Protein AF-A0A356S5P4-F1 (afdb_monomer)

Sequence (191 aa):
CVACHTSQANAPLGLQPLTLEGDRVFWTEAQSRQNFENVAMLVNPSEPDRSRLLMAPLAPAAGGERHSGGIFWDSSNHSEYRLITEWIASGSDTAGASEVVEVDFEFFRSCVQPIFVNPIENAMPCAECHSGEFAVEPPANAYWTEEQSRQAYEDLVYLIDPGRPDSSRFLHKPLHPNAGGDLMHNGGRRC

Foldseek 3Di:
DQVCQCPPPPDQQNADHWDDDPPDTHDDPVRVVVSVVSQVVQADLVQGCNGLVLQQQEDVVQVHDPHPVHHPHPHCPALVNVLSSVVSNVVDPPSPPPDPQDDDLVCCLPPPLVQQCDDDVPFARVCVPQCVALNPDDPVPDGRDPVNSVRSCVRQVVQQDPSRRLSRNVQQDQDDVVSNHDPDDPGHHDD

Secondary structure (DSSP, 8-state):
-HHHHTT-TT-TT-PPPPEEETTEEE--HHHHHHHHHHHHTT--TTSGGG-HHHHTTB-GGGTPPP-TT--SBS-TTSHHHHHHHHHHHH--TTTT-----PPPHHHIIIIIGGGGTS--TT---THHHHTTTTTPPPPTTSPPPHHHHHHHHHHHHTT--TT-GGG-HHHHTTS-GGGT--S--TT----

Radius of gyration: 21.28 Å; Cα contacts (8 Å, |Δi|>4): 248; chains: 1; bounding box: 49×40×53 Å

Mean predicted aligned error: 10.01 Å

Solvent-accessible surface area (backbone atoms only — not comparable to full-atom values): 11097 Å² total; per-residue (Å²): 109,63,88,59,26,49,74,40,92,84,44,84,52,51,33,63,74,77,43,77,59,87,94,44,79,46,65,54,72,70,44,46,52,55,28,47,59,31,48,58,76,32,56,33,48,93,48,32,80,75,8,55,73,54,24,34,34,20,24,59,93,58,72,20,40,96,40,95,90,42,71,77,35,75,43,72,81,39,38,70,53,43,52,54,37,50,50,38,49,62,72,47,101,66,74,76,71,74,75,84,60,75,82,58,67,68,56,35,59,72,65,49,56,61,54,26,68,48,60,54,94,90,26,57,28,47,27,84,81,31,40,92,50,49,21,55,76,52,54,91,98,50,72,64,50,71,67,58,45,48,52,19,46,64,59,41,51,84,32,54,38,66,93,25,62,84,72,11,60,63,50,25,43,34,24,46,54,95,72,72,17,41,94,72,53,96,50,41,60,66,120

pLDDT: mean 84.73, std 10.93, range [47.41, 94.81]

Structure (mmCIF, N/CA/C/O backbone):
data_AF-A0A356S5P4-F1
#
_entry.id   AF-A0A356S5P4-F1
#
loop_
_atom_site.group_PDB
_atom_site.id
_atom_site.type_symbol
_atom_site.label_atom_id
_atom_site.label_alt_id
_atom_site.label_comp_id
_atom_site.label_asym_id
_atom_site.label_entity_id
_atom_site.label_seq_id
_atom_site.pdbx_PDB_ins_code
_atom_site.Cartn_x
_atom_site.Cartn_y
_atom_site.Cartn_z
_atom_site.occupancy
_atom_site.B_iso_or_equiv
_atom_site.auth_seq_id
_atom_site.auth_comp_id
_atom_site.auth_asym_id
_atom_site.auth_atom_id
_atom_site.pdbx_PDB_model_num
ATOM 1 N N . CYS A 1 1 ? 15.891 0.065 -7.225 1.00 81.44 1 CYS A N 1
ATOM 2 C CA . CYS A 1 1 ? 15.774 0.764 -8.529 1.00 81.44 1 CYS A CA 1
ATOM 3 C C . CYS A 1 1 ? 16.880 1.802 -8.773 1.00 81.44 1 CYS A C 1
ATOM 5 O O . CYS A 1 1 ? 17.729 1.545 -9.618 1.00 81.44 1 CYS A O 1
ATOM 7 N N . VAL A 1 2 ? 16.930 2.927 -8.041 1.00 87.62 2 VAL A N 1
ATOM 8 C CA . VAL A 1 2 ? 17.888 4.044 -8.272 1.00 87.62 2 VAL A CA 1
ATOM 9 C C . VAL A 1 2 ? 19.351 3.594 -8.361 1.00 87.62 2 VAL A C 1
ATOM 11 O O . VAL A 1 2 ? 20.033 3.918 -9.328 1.00 87.62 2 VAL A O 1
ATOM 14 N N . ALA A 1 3 ? 19.816 2.771 -7.414 1.00 85.12 3 ALA A N 1
ATOM 15 C CA . ALA A 1 3 ? 21.203 2.293 -7.379 1.00 85.12 3 ALA A CA 1
ATOM 16 C C . ALA A 1 3 ? 21.668 1.624 -8.690 1.00 85.12 3 ALA A C 1
ATOM 18 O O . ALA A 1 3 ? 22.841 1.713 -9.045 1.00 85.12 3 ALA A O 1
ATOM 19 N N . CYS A 1 4 ? 20.752 0.980 -9.419 1.00 86.44 4 CYS A N 1
ATOM 20 C CA . CYS A 1 4 ? 21.044 0.347 -10.701 1.00 86.44 4 CYS A CA 1
ATOM 21 C C . CYS A 1 4 ? 20.706 1.250 -11.893 1.00 86.44 4 CYS A C 1
ATOM 23 O O . CYS A 1 4 ? 21.441 1.266 -12.872 1.00 86.44 4 CYS A O 1
ATOM 25 N N . HIS A 1 5 ? 19.614 2.009 -11.823 1.00 89.38 5 HIS A N 1
ATOM 26 C CA . HIS A 1 5 ? 19.075 2.725 -12.979 1.00 89.38 5 HIS A CA 1
ATOM 27 C C . HIS A 1 5 ? 19.578 4.160 -13.143 1.00 89.38 5 HIS A C 1
ATOM 29 O O . HIS A 1 5 ? 19.244 4.777 -14.145 1.00 89.38 5 HIS A O 1
ATOM 35 N N . THR A 1 6 ? 20.397 4.675 -12.225 1.00 86.31 6 THR A N 1
ATOM 36 C CA . THR A 1 6 ? 21.024 6.003 -12.358 1.00 86.31 6 THR A CA 1
ATOM 37 C C . THR A 1 6 ? 22.408 5.961 -13.009 1.00 86.31 6 THR A C 1
ATOM 39 O O . THR A 1 6 ? 22.808 6.910 -13.674 1.00 86.31 6 THR A O 1
ATOM 42 N N . SER A 1 7 ? 23.157 4.870 -12.833 1.00 68.81 7 SER A N 1
ATOM 43 C CA . SER A 1 7 ? 24.567 4.766 -13.246 1.00 68.81 7 SER A CA 1
ATOM 44 C C . SER A 1 7 ? 24.810 3.802 -14.409 1.00 68.81 7 SER A C 1
ATOM 46 O O . SER A 1 7 ? 25.858 3.864 -15.054 1.00 68.81 7 SER A O 1
ATOM 48 N N . GLN A 1 8 ? 23.867 2.901 -14.698 1.00 68.31 8 GLN A N 1
ATOM 49 C CA . GLN A 1 8 ? 24.019 1.925 -15.773 1.00 68.31 8 GLN A CA 1
ATOM 50 C C . GLN A 1 8 ? 23.586 2.534 -17.106 1.00 68.31 8 GLN A C 1
ATOM 52 O O . GLN A 1 8 ? 22.397 2.609 -17.408 1.00 68.31 8 GLN A O 1
ATOM 57 N N . ALA A 1 9 ? 24.573 2.906 -17.925 1.00 55.66 9 ALA A N 1
ATOM 58 C CA . ALA A 1 9 ? 24.389 3.557 -19.226 1.00 55.66 9 ALA A CA 1
ATOM 59 C C . ALA A 1 9 ? 23.488 2.792 -20.223 1.00 55.66 9 ALA A C 1
ATOM 61 O O . ALA A 1 9 ? 23.014 3.386 -21.184 1.00 55.66 9 ALA A O 1
ATOM 62 N N . ASN A 1 10 ? 23.224 1.500 -19.990 1.00 63.31 10 ASN A N 1
ATOM 63 C CA . ASN A 1 10 ? 22.436 0.644 -20.885 1.00 63.31 10 ASN A CA 1
ATOM 64 C C . ASN A 1 10 ? 21.083 0.202 -20.298 1.00 63.31 10 ASN A C 1
ATOM 66 O O . ASN A 1 10 ? 20.412 -0.641 -20.893 1.00 63.31 10 ASN A O 1
ATOM 70 N N . ALA A 1 11 ? 20.681 0.704 -19.126 1.00 72.62 11 ALA A N 1
ATOM 71 C CA . ALA A 1 11 ? 19.426 0.293 -18.506 1.00 72.62 11 ALA A CA 1
ATOM 72 C C . ALA A 1 11 ? 18.252 1.170 -19.005 1.00 72.62 11 ALA A C 1
ATOM 74 O O . ALA A 1 11 ? 18.307 2.384 -18.814 1.00 72.62 11 ALA A O 1
ATOM 75 N N . PRO A 1 12 ? 17.164 0.593 -19.562 1.00 77.00 12 PRO A N 1
ATOM 76 C CA . PRO A 1 12 ? 16.096 1.353 -20.229 1.00 77.00 12 PRO A CA 1
ATOM 77 C C . PRO A 1 12 ? 15.383 2.420 -19.381 1.00 77.00 12 PRO A C 1
ATOM 79 O O . PRO A 1 12 ? 14.834 3.360 -19.938 1.00 77.00 12 PRO A O 1
ATOM 82 N N . LEU A 1 13 ? 15.370 2.279 -18.049 1.00 88.00 13 LEU A N 1
ATOM 83 C CA . LEU A 1 13 ? 14.659 3.192 -17.144 1.00 88.00 13 LEU A CA 1
ATOM 84 C C . LEU A 1 13 ? 15.400 4.518 -16.882 1.00 88.00 13 LEU A C 1
ATOM 86 O O . LEU A 1 13 ? 14.742 5.512 -16.610 1.00 88.00 13 LEU A O 1
ATOM 90 N N . GLY A 1 14 ? 16.739 4.541 -16.929 1.00 87.94 14 GLY A N 1
ATOM 91 C CA . GLY A 1 14 ? 17.561 5.762 -16.811 1.00 87.94 14 GLY A CA 1
ATOM 92 C C . GLY A 1 14 ? 17.081 6.827 -15.805 1.00 87.94 14 GLY A C 1
ATOM 93 O O . GLY A 1 14 ? 16.687 7.916 -16.209 1.00 87.94 14 GLY A O 1
ATOM 94 N N . LEU A 1 15 ? 17.101 6.551 -14.499 1.00 91.50 15 LEU A N 1
ATOM 95 C CA . LEU A 1 15 ? 16.634 7.499 -13.478 1.00 91.50 15 LEU A CA 1
ATOM 96 C C . LEU A 1 15 ? 17.660 8.601 -13.194 1.00 91.50 15 LEU A C 1
ATOM 98 O O . LEU A 1 15 ? 18.847 8.331 -13.017 1.00 91.50 15 LEU A O 1
ATOM 102 N N . GLN A 1 16 ? 17.191 9.833 -13.020 1.00 93.19 16 GLN A N 1
ATOM 103 C CA . GLN A 1 16 ? 17.997 10.935 -12.507 1.00 93.19 16 GLN A CA 1
ATOM 104 C C . GLN A 1 16 ? 18.536 10.622 -11.097 1.00 93.19 16 GLN A C 1
ATOM 106 O O . GLN A 1 16 ? 17.865 9.937 -10.315 1.00 93.19 16 GLN A O 1
ATOM 111 N N . PRO A 1 17 ? 19.733 11.115 -10.732 1.00 90.81 17 PRO A N 1
ATOM 112 C CA . PRO A 1 17 ? 20.265 10.945 -9.385 1.00 90.81 17 PRO A CA 1
ATOM 113 C C . PRO A 1 17 ? 19.371 11.628 -8.347 1.00 90.81 17 PRO A C 1
ATOM 115 O O . PRO A 1 17 ? 18.774 12.671 -8.612 1.00 90.81 17 PRO A O 1
ATOM 118 N N . LEU A 1 18 ? 19.279 11.022 -7.162 1.00 91.25 18 LEU A N 1
ATOM 119 C CA . LEU A 1 18 ? 18.553 11.604 -6.035 1.00 91.25 18 LEU A CA 1
ATOM 120 C C . LEU A 1 18 ? 19.240 12.891 -5.572 1.00 91.25 18 LEU A C 1
ATOM 122 O O . LEU A 1 18 ? 20.468 12.949 -5.478 1.00 91.25 18 LEU A O 1
ATOM 126 N N . THR A 1 19 ? 18.436 13.899 -5.249 1.00 92.00 19 THR A N 1
ATOM 127 C CA . THR A 1 19 ? 18.895 15.123 -4.594 1.00 92.00 19 THR A CA 1
ATOM 128 C C . THR A 1 19 ? 18.864 14.910 -3.083 1.00 92.00 19 THR A C 1
ATOM 130 O O . THR A 1 19 ? 17.876 14.413 -2.537 1.00 92.00 19 THR A O 1
ATOM 133 N N . LEU A 1 20 ? 19.965 15.268 -2.419 1.00 92.56 20 LEU A N 1
ATOM 134 C CA . LEU A 1 20 ? 20.132 15.182 -0.971 1.00 92.56 20 LEU A CA 1
ATOM 135 C C . LEU A 1 20 ? 20.298 16.599 -0.419 1.00 92.56 20 LEU A C 1
ATOM 137 O O . LEU A 1 20 ? 21.301 17.256 -0.695 1.00 92.56 20 LEU A O 1
ATOM 141 N N . GLU A 1 21 ? 19.325 17.066 0.359 1.00 91.88 21 GLU A N 1
ATOM 142 C CA . GLU A 1 21 ? 19.417 18.338 1.084 1.00 91.88 21 GLU A CA 1
ATOM 143 C C . GLU A 1 21 ? 19.111 18.111 2.563 1.00 91.88 21 GLU A C 1
ATOM 145 O O . GLU A 1 21 ? 17.954 17.925 2.955 1.00 91.88 21 GLU A O 1
ATOM 150 N N . GLY A 1 22 ? 20.159 18.132 3.389 1.00 89.69 22 GLY A N 1
ATOM 151 C CA . GLY A 1 22 ? 20.055 17.708 4.785 1.00 89.69 22 GLY A CA 1
ATOM 152 C C . GLY A 1 22 ? 19.598 16.249 4.864 1.00 89.69 22 GLY A C 1
ATOM 153 O O . GLY A 1 22 ? 20.152 15.397 4.174 1.00 89.69 22 GLY A O 1
ATOM 154 N N . ASP A 1 23 ? 18.550 15.990 5.648 1.00 91.06 23 ASP A N 1
ATOM 155 C CA . ASP A 1 23 ? 17.957 14.653 5.814 1.00 91.06 23 ASP A CA 1
ATOM 156 C C . ASP A 1 23 ? 16.873 14.331 4.768 1.00 91.06 23 ASP A C 1
ATOM 158 O O . ASP A 1 23 ? 16.212 13.294 4.840 1.00 91.06 23 ASP A O 1
ATOM 162 N N . ARG A 1 24 ? 16.647 15.221 3.791 1.00 86.75 24 ARG A N 1
ATOM 163 C CA . ARG A 1 24 ? 15.625 15.029 2.755 1.00 86.75 24 ARG A CA 1
ATOM 164 C C . ARG A 1 24 ? 16.227 14.382 1.516 1.00 86.75 24 ARG A C 1
ATOM 166 O O . ARG A 1 24 ? 17.226 14.860 0.980 1.00 86.75 24 ARG A O 1
ATOM 173 N N . VAL A 1 25 ? 15.546 13.351 1.026 1.00 92.25 25 VAL A N 1
ATOM 174 C CA . VAL A 1 25 ? 15.864 12.642 -0.217 1.00 92.25 25 VAL A CA 1
ATOM 175 C C . VAL A 1 25 ? 14.707 12.842 -1.189 1.00 92.25 25 VAL A C 1
ATOM 177 O O . VAL A 1 25 ? 13.593 12.408 -0.906 1.00 92.25 25 VAL A O 1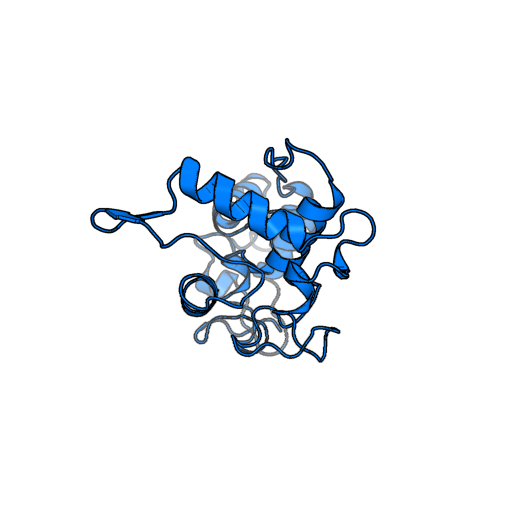
ATOM 180 N N . PHE A 1 26 ? 14.942 13.521 -2.313 1.00 92.31 26 PHE A N 1
ATOM 181 C CA . PHE A 1 26 ? 13.883 13.837 -3.278 1.00 92.31 26 PHE A CA 1
ATOM 182 C C . PHE A 1 26 ? 14.414 14.003 -4.709 1.00 92.31 26 PHE A C 1
ATOM 184 O O . PHE A 1 26 ? 15.618 14.115 -4.939 1.00 92.31 26 PHE A O 1
ATOM 191 N N . TRP A 1 27 ? 13.503 14.045 -5.681 1.00 92.56 27 TRP A N 1
ATOM 192 C CA . TRP A 1 27 ? 13.775 14.566 -7.021 1.00 92.56 27 TRP A CA 1
ATOM 193 C C . TRP A 1 27 ? 13.148 15.947 -7.166 1.00 92.56 27 TRP A C 1
ATOM 195 O O . TRP A 1 27 ? 12.012 16.167 -6.747 1.00 92.56 27 TRP A O 1
ATOM 205 N N . THR A 1 28 ? 13.871 16.881 -7.780 1.00 94.12 28 THR A N 1
ATOM 206 C CA . THR A 1 28 ? 13.292 18.168 -8.190 1.00 94.12 28 THR A CA 1
ATOM 207 C C . THR A 1 28 ? 12.197 17.948 -9.236 1.00 94.12 28 THR A C 1
ATOM 209 O O . THR A 1 28 ? 12.103 16.878 -9.843 1.00 94.12 28 THR A O 1
ATOM 212 N N . GLU A 1 29 ? 11.371 18.964 -9.492 1.00 92.25 29 GLU A N 1
ATOM 213 C CA . GLU A 1 29 ? 10.332 18.870 -10.525 1.00 92.25 29 GLU A CA 1
ATOM 214 C C . GLU A 1 29 ? 10.926 18.512 -11.899 1.00 92.25 29 GLU A C 1
ATOM 216 O O . GLU A 1 29 ? 10.438 17.608 -12.575 1.00 92.25 29 GLU A O 1
ATOM 221 N N . ALA A 1 30 ? 12.032 19.160 -12.281 1.00 92.50 30 ALA A N 1
ATOM 222 C CA . ALA A 1 30 ? 12.715 18.888 -13.543 1.00 92.50 30 ALA A CA 1
ATOM 223 C C . ALA A 1 30 ? 13.236 17.441 -13.621 1.00 92.50 30 ALA A C 1
ATOM 225 O O . ALA A 1 30 ? 13.071 16.780 -14.645 1.00 92.50 30 ALA A O 1
ATOM 226 N N . GLN A 1 31 ? 13.811 16.921 -12.530 1.00 93.50 31 GLN A N 1
ATOM 227 C CA . GLN A 1 31 ? 14.261 15.526 -12.464 1.00 93.50 31 GLN A CA 1
ATOM 228 C C . GLN A 1 31 ? 13.089 14.543 -12.549 1.00 93.50 31 GLN A C 1
ATOM 230 O O . GLN A 1 31 ? 13.171 13.550 -13.270 1.00 93.50 31 GLN A O 1
ATOM 235 N N . SER A 1 32 ? 11.988 14.831 -11.852 1.00 93.44 32 SER A N 1
ATOM 236 C CA . SER A 1 32 ? 10.774 14.011 -11.879 1.00 93.44 32 SER A CA 1
ATOM 237 C C . SER A 1 32 ? 10.150 13.966 -13.275 1.00 93.44 32 SER A C 1
ATOM 239 O O . SER A 1 32 ? 9.746 12.897 -13.723 1.00 93.44 32 SER A O 1
ATOM 241 N N . ARG A 1 33 ? 10.143 15.091 -14.002 1.00 92.31 33 ARG A N 1
ATOM 242 C CA . ARG A 1 33 ? 9.661 15.158 -15.390 1.00 92.31 33 ARG A CA 1
ATOM 243 C C . ARG A 1 33 ? 10.500 14.290 -16.327 1.00 92.31 33 ARG A C 1
ATOM 245 O O . ARG A 1 33 ? 9.941 13.504 -17.083 1.00 92.31 33 ARG A O 1
ATOM 252 N N . GLN A 1 34 ? 11.826 14.351 -16.206 1.00 91.19 34 GLN A N 1
ATOM 253 C CA . GLN A 1 34 ? 12.715 13.497 -16.995 1.00 91.19 34 GLN A CA 1
ATOM 254 C C . GLN A 1 34 ? 12.544 12.008 -16.661 1.00 91.19 34 GLN A C 1
ATOM 256 O O . GLN A 1 34 ? 12.546 11.165 -17.556 1.00 91.19 34 GLN A O 1
ATOM 261 N N . ASN A 1 35 ? 12.381 11.675 -15.377 1.00 92.69 35 ASN A N 1
ATOM 262 C CA . ASN A 1 35 ? 12.099 10.305 -14.951 1.00 92.69 35 ASN A CA 1
ATOM 263 C C . ASN A 1 35 ? 10.777 9.802 -15.537 1.00 92.69 35 ASN A C 1
ATOM 265 O O . ASN A 1 35 ? 10.722 8.669 -16.006 1.00 92.69 35 ASN A O 1
ATOM 269 N N . PHE A 1 36 ? 9.733 10.637 -15.541 1.00 92.25 36 PHE A N 1
ATOM 270 C CA . PHE A 1 36 ? 8.442 10.296 -16.132 1.00 92.25 36 PHE A CA 1
ATOM 271 C C . PHE A 1 36 ? 8.563 9.988 -17.627 1.00 92.25 36 PHE A C 1
ATOM 273 O O . PHE A 1 36 ? 8.049 8.964 -18.059 1.00 92.25 36 PHE A O 1
ATOM 280 N N . GLU A 1 37 ? 9.295 10.794 -18.402 1.00 91.06 37 GLU A N 1
ATOM 281 C CA . GLU A 1 37 ? 9.533 10.516 -19.828 1.00 91.06 37 GLU A CA 1
ATOM 282 C C . GLU A 1 37 ? 10.186 9.142 -20.041 1.00 91.06 37 GLU A C 1
ATOM 284 O O . GLU A 1 37 ? 9.784 8.385 -20.926 1.00 91.06 37 GLU A O 1
ATOM 289 N N . ASN A 1 38 ? 11.142 8.774 -19.184 1.00 91.12 38 ASN A N 1
ATOM 290 C CA . ASN A 1 38 ? 11.801 7.473 -19.270 1.00 91.12 38 ASN A CA 1
ATOM 291 C C . ASN A 1 38 ? 10.882 6.318 -18.864 1.00 91.12 38 ASN A C 1
ATOM 293 O O . ASN A 1 38 ? 10.872 5.273 -19.514 1.00 91.12 38 ASN A O 1
ATOM 297 N N . VAL A 1 39 ? 10.079 6.511 -17.817 1.00 92.31 39 VAL A N 1
ATOM 298 C CA . VAL A 1 39 ? 9.065 5.545 -17.378 1.00 92.31 39 VAL A CA 1
ATOM 299 C C . VAL A 1 39 ? 7.998 5.349 -18.455 1.00 92.31 39 VAL A C 1
ATOM 301 O O . VAL A 1 39 ? 7.619 4.211 -18.725 1.00 92.31 39 VAL A O 1
ATOM 304 N N . ALA A 1 40 ? 7.557 6.421 -19.116 1.00 90.50 40 ALA A N 1
ATOM 305 C CA . ALA A 1 40 ? 6.529 6.386 -20.153 1.00 90.50 40 ALA A CA 1
ATOM 306 C C . ALA A 1 40 ? 6.919 5.488 -21.342 1.00 90.50 40 ALA A C 1
ATOM 308 O O . ALA A 1 40 ? 6.063 4.841 -21.939 1.00 90.50 40 ALA A O 1
ATOM 309 N N . MET A 1 41 ? 8.216 5.364 -21.646 1.00 90.44 41 MET A N 1
ATOM 310 C CA . MET A 1 41 ? 8.712 4.443 -22.679 1.00 90.44 41 MET A CA 1
ATOM 311 C C . MET A 1 41 ? 8.608 2.956 -22.293 1.00 90.44 41 MET A C 1
ATOM 313 O O . MET A 1 41 ? 8.795 2.081 -23.141 1.00 90.44 41 MET A O 1
ATOM 317 N N . LEU A 1 42 ? 8.360 2.648 -21.019 1.00 92.38 42 LEU A N 1
ATOM 318 C CA . LEU A 1 42 ? 8.352 1.288 -20.470 1.00 92.38 42 LEU A CA 1
ATOM 319 C C . LEU A 1 42 ? 6.955 0.787 -20.102 1.00 92.38 42 LEU A C 1
ATOM 321 O O . LEU A 1 42 ? 6.831 -0.347 -19.624 1.00 92.38 42 LEU A O 1
ATOM 325 N N . VAL A 1 43 ? 5.927 1.604 -20.323 1.00 92.75 43 VAL A N 1
ATOM 326 C CA . VAL A 1 43 ? 4.539 1.281 -19.989 1.00 92.75 43 VAL A CA 1
ATOM 327 C C . VAL A 1 43 ? 3.698 1.064 -21.239 1.00 92.75 43 VAL A C 1
ATOM 329 O O . VAL A 1 43 ? 3.934 1.662 -22.286 1.00 92.75 43 VAL A O 1
ATOM 332 N N . ASN A 1 44 ? 2.711 0.180 -21.127 1.00 90.31 44 ASN A N 1
ATOM 333 C CA . ASN A 1 44 ? 1.729 -0.095 -22.164 1.00 90.31 44 ASN A CA 1
ATOM 334 C C . ASN A 1 44 ? 0.323 0.156 -21.599 1.00 90.31 44 ASN A C 1
ATOM 336 O O . ASN A 1 44 ? -0.235 -0.738 -20.968 1.00 90.31 44 ASN A O 1
ATOM 340 N N . PRO A 1 45 ? -0.277 1.334 -21.841 1.00 88.94 45 PRO A N 1
ATOM 341 C CA . PRO A 1 45 ? -1.622 1.644 -21.352 1.00 88.94 45 PRO A CA 1
ATOM 342 C C . PRO A 1 45 ? -2.719 0.696 -21.860 1.00 88.94 45 PRO A C 1
ATOM 344 O O . PRO A 1 45 ? -3.733 0.524 -21.195 1.00 88.94 45 PRO A O 1
ATOM 347 N N . SER A 1 46 ? -2.537 0.067 -23.030 1.00 86.19 46 SER A N 1
ATOM 348 C CA . SER A 1 46 ? -3.515 -0.885 -23.587 1.00 86.19 46 SER A CA 1
ATOM 349 C C . SER A 1 46 ? -3.429 -2.277 -22.957 1.00 86.19 46 SER A C 1
ATOM 351 O O . SER A 1 46 ? -4.412 -3.012 -22.969 1.00 86.19 46 SER A O 1
ATOM 353 N N . GLU A 1 47 ? -2.269 -2.640 -22.408 1.00 89.56 47 GLU A N 1
ATOM 354 C CA . GLU A 1 47 ? -2.052 -3.885 -21.663 1.00 89.56 47 GLU A CA 1
ATOM 355 C C . GLU A 1 47 ? -1.132 -3.605 -20.457 1.00 89.56 47 GLU A C 1
ATOM 357 O O . GLU A 1 47 ? 0.060 -3.935 -20.508 1.00 89.56 47 GLU A O 1
ATOM 362 N N . PRO A 1 48 ? -1.655 -2.976 -19.383 1.00 91.44 48 PRO A N 1
ATOM 363 C CA . PRO A 1 48 ? -0.858 -2.480 -18.261 1.00 91.44 48 PRO A CA 1
ATOM 364 C C . PRO A 1 48 ? 0.075 -3.527 -17.659 1.00 91.44 48 PRO A C 1
ATOM 366 O O . PRO A 1 48 ? 1.272 -3.265 -17.559 1.00 91.44 48 PRO A O 1
ATOM 369 N N . ASP A 1 49 ? -0.420 -4.737 -17.388 1.00 89.69 49 ASP A N 1
ATOM 370 C CA . ASP A 1 49 ? 0.360 -5.834 -16.792 1.00 89.69 49 ASP A CA 1
ATOM 371 C C . ASP A 1 49 ? 1.552 -6.276 -17.658 1.00 89.69 49 ASP A C 1
ATOM 373 O O . ASP A 1 49 ? 2.518 -6.843 -17.155 1.00 89.69 49 ASP A O 1
ATOM 377 N N . ARG A 1 50 ? 1.538 -5.988 -18.968 1.00 91.62 50 ARG A N 1
ATOM 378 C CA . ARG A 1 50 ? 2.647 -6.297 -19.891 1.00 91.62 50 ARG A CA 1
ATOM 379 C C . ARG A 1 50 ? 3.704 -5.200 -19.965 1.00 91.62 50 ARG A C 1
ATOM 381 O O . ARG A 1 50 ? 4.652 -5.306 -20.748 1.00 91.62 50 ARG A O 1
ATOM 388 N N . SER A 1 51 ? 3.549 -4.139 -19.183 1.00 94.38 51 SER A N 1
ATOM 389 C CA . SER A 1 51 ? 4.522 -3.058 -19.083 1.00 94.38 51 SER A CA 1
ATOM 390 C C . SER A 1 51 ? 5.844 -3.586 -18.539 1.00 94.38 51 SER A C 1
ATOM 392 O O . SER A 1 51 ? 5.883 -4.231 -17.491 1.00 94.38 51 SER A O 1
ATOM 394 N N . ARG A 1 52 ? 6.963 -3.257 -19.196 1.00 92.62 52 ARG A N 1
ATOM 395 C CA . ARG A 1 52 ? 8.300 -3.663 -18.723 1.00 92.62 52 ARG A CA 1
ATOM 396 C C . ARG A 1 52 ? 8.597 -3.121 -17.327 1.00 92.62 52 ARG A C 1
ATOM 398 O O . ARG A 1 52 ? 9.296 -3.780 -16.564 1.00 92.62 52 ARG A O 1
ATOM 405 N N . LEU A 1 53 ? 8.050 -1.944 -17.007 1.00 93.50 53 LEU A N 1
ATOM 406 C CA . LEU A 1 53 ? 8.133 -1.337 -15.678 1.00 93.50 53 LEU A CA 1
ATOM 407 C C . LEU A 1 53 ? 7.597 -2.265 -14.575 1.00 93.50 53 LEU A C 1
ATOM 409 O O . LEU A 1 53 ? 8.168 -2.297 -13.490 1.00 93.50 53 LEU A O 1
ATOM 413 N N . LEU A 1 54 ? 6.529 -3.015 -14.862 1.00 94.56 54 LEU A N 1
ATOM 414 C CA . LEU A 1 54 ? 5.891 -3.937 -13.922 1.00 94.56 54 LEU A CA 1
ATOM 415 C C . LEU A 1 54 ? 6.513 -5.334 -13.974 1.00 94.56 54 LEU A C 1
ATOM 417 O O . LEU A 1 54 ? 6.773 -5.937 -12.938 1.00 94.56 54 LEU A O 1
ATOM 421 N N . MET A 1 55 ? 6.793 -5.835 -15.177 1.00 94.56 55 MET A N 1
ATOM 422 C CA . MET A 1 55 ? 7.257 -7.208 -15.390 1.00 94.56 55 MET A CA 1
ATOM 423 C C . MET A 1 55 ? 8.675 -7.452 -14.880 1.00 94.56 55 MET A C 1
ATOM 425 O O . MET A 1 55 ? 8.939 -8.500 -14.298 1.00 94.56 55 MET A O 1
ATOM 429 N N . ALA A 1 56 ? 9.598 -6.508 -15.086 1.00 92.31 56 ALA A N 1
ATOM 430 C CA . ALA A 1 56 ? 10.993 -6.698 -14.700 1.00 92.31 56 ALA A CA 1
ATOM 431 C C . ALA A 1 56 ? 11.172 -6.929 -13.185 1.00 92.31 56 ALA A C 1
ATOM 433 O O . ALA A 1 56 ? 11.814 -7.905 -12.813 1.00 92.31 56 ALA A O 1
ATOM 434 N N . PRO A 1 57 ? 10.623 -6.096 -12.288 1.00 92.69 57 PRO A N 1
ATOM 435 C CA . PRO A 1 57 ? 10.785 -6.300 -10.851 1.00 92.69 57 PRO A CA 1
ATOM 436 C C . PRO A 1 57 ? 9.794 -7.309 -10.229 1.00 92.69 57 PRO A C 1
ATOM 438 O O . PRO A 1 57 ? 9.862 -7.539 -9.022 1.00 92.69 57 PRO A O 1
ATOM 441 N N . LEU A 1 58 ? 8.879 -7.909 -10.998 1.00 94.81 58 LEU A N 1
ATOM 442 C CA . LEU A 1 58 ? 7.929 -8.913 -10.504 1.00 94.81 58 LEU A CA 1
ATOM 443 C C . LEU A 1 58 ? 8.585 -10.303 -10.406 1.00 94.81 58 LEU A C 1
ATOM 445 O O . LEU A 1 58 ? 9.429 -10.679 -11.219 1.00 94.81 58 LEU A O 1
ATOM 449 N N . ALA A 1 59 ? 8.186 -11.105 -9.419 1.00 93.94 59 ALA A N 1
ATOM 450 C CA . ALA A 1 59 ? 8.674 -12.470 -9.270 1.00 93.94 59 ALA A CA 1
ATOM 451 C C . ALA A 1 59 ? 8.344 -13.328 -10.506 1.00 93.94 59 ALA A C 1
ATOM 453 O O . ALA A 1 59 ? 7.202 -13.312 -10.972 1.00 93.94 59 ALA A O 1
ATOM 454 N N . PRO A 1 60 ? 9.270 -14.187 -10.979 1.00 93.06 60 PRO A N 1
ATOM 455 C CA . PRO A 1 60 ? 8.983 -15.111 -12.079 1.00 93.06 60 PRO A CA 1
ATOM 456 C C . PRO A 1 60 ? 7.790 -16.038 -11.814 1.00 93.06 60 PRO A C 1
ATOM 458 O O . PRO A 1 60 ? 7.066 -16.395 -12.738 1.00 93.06 60 PRO A O 1
ATOM 461 N N . ALA A 1 61 ? 7.549 -16.398 -10.548 1.00 91.75 61 ALA A N 1
ATOM 462 C CA . ALA A 1 61 ? 6.394 -17.201 -10.145 1.00 91.75 61 ALA A CA 1
ATOM 463 C C . ALA A 1 61 ? 5.048 -16.482 -10.364 1.00 91.75 61 ALA A C 1
ATOM 465 O O . ALA A 1 61 ? 4.039 -17.147 -10.579 1.00 91.75 61 ALA A O 1
ATOM 466 N N . ALA A 1 62 ? 5.043 -15.147 -10.355 1.00 91.56 62 ALA A N 1
ATOM 467 C CA . A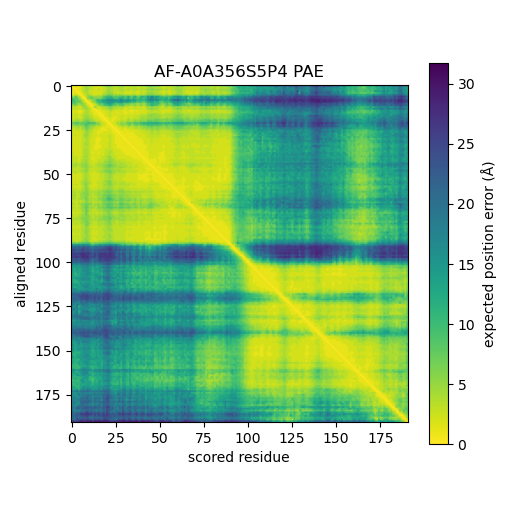LA A 1 62 ? 3.887 -14.307 -10.661 1.00 91.56 62 ALA A CA 1
ATOM 468 C C . ALA A 1 62 ? 3.857 -13.849 -12.133 1.00 91.56 62 ALA A C 1
ATOM 470 O O . ALA A 1 62 ? 3.064 -12.986 -12.495 1.00 91.56 62 ALA A O 1
ATOM 471 N N . GLY A 1 63 ? 4.710 -14.421 -12.993 1.00 90.69 63 GLY A N 1
ATOM 472 C CA . GLY A 1 63 ? 4.793 -14.080 -14.415 1.00 90.69 63 GLY A CA 1
ATOM 473 C C . GLY A 1 63 ? 5.821 -13.003 -14.759 1.00 90.69 63 GLY A C 1
ATOM 474 O O . GLY A 1 63 ? 5.919 -12.638 -15.925 1.00 90.69 63 GLY A O 1
ATOM 475 N N . GLY A 1 64 ? 6.603 -12.518 -13.791 1.00 91.69 64 GLY A N 1
ATOM 476 C CA . GLY A 1 64 ? 7.645 -11.517 -14.021 1.00 91.69 64 GLY A CA 1
ATOM 477 C C . GLY A 1 64 ? 8.881 -12.027 -14.774 1.00 91.69 64 GLY A C 1
ATOM 478 O O . GLY A 1 64 ? 9.053 -13.219 -15.044 1.00 91.69 64 GLY A O 1
ATOM 479 N N . GLU A 1 65 ? 9.773 -11.102 -15.115 1.00 89.06 65 GLU A N 1
ATOM 480 C CA . GLU A 1 65 ? 11.007 -11.374 -15.854 1.00 89.06 65 GLU A CA 1
ATOM 481 C C . GLU A 1 65 ? 12.226 -11.478 -14.927 1.00 89.06 65 GLU A C 1
ATOM 483 O O . GLU A 1 65 ? 12.249 -11.011 -13.790 1.00 89.06 65 GLU A O 1
ATOM 488 N N . ARG A 1 66 ? 13.309 -12.087 -15.421 1.00 86.31 66 ARG A N 1
ATOM 489 C CA . ARG A 1 66 ? 14.564 -12.129 -14.666 1.00 86.31 66 ARG A CA 1
ATOM 490 C C . ARG A 1 66 ? 15.193 -10.736 -14.628 1.00 86.31 66 ARG A C 1
ATOM 492 O O . ARG A 1 66 ? 15.674 -10.249 -15.648 1.00 86.31 66 ARG A O 1
ATOM 499 N N . HIS A 1 67 ? 15.305 -10.163 -13.435 1.00 88.69 67 HIS A N 1
ATOM 500 C CA . HIS A 1 67 ? 15.904 -8.849 -13.234 1.00 88.69 67 HIS A CA 1
ATOM 501 C C . HIS A 1 67 ? 17.102 -8.892 -12.284 1.00 88.69 67 HIS A C 1
ATOM 503 O O . HIS A 1 67 ? 17.053 -9.463 -11.196 1.00 88.69 67 HIS A O 1
ATOM 509 N N . SER A 1 68 ? 18.214 -8.283 -12.702 1.00 84.44 68 SER A N 1
ATOM 510 C CA . SER A 1 68 ? 19.462 -8.263 -11.928 1.00 84.44 68 SER A CA 1
ATOM 511 C C . SER A 1 68 ? 19.367 -7.429 -10.652 1.00 84.44 68 SER A C 1
ATOM 513 O O . SER A 1 68 ? 20.141 -7.654 -9.728 1.00 84.44 68 SER A O 1
ATOM 515 N N . GLY A 1 69 ? 18.428 -6.478 -10.601 1.00 82.19 69 GLY A N 1
ATOM 516 C CA . GLY A 1 69 ? 18.134 -5.678 -9.412 1.00 82.19 69 GLY A CA 1
ATOM 517 C C . GLY A 1 69 ? 17.365 -6.431 -8.322 1.00 82.19 69 GLY A C 1
ATOM 518 O O . GLY A 1 69 ? 17.155 -5.865 -7.254 1.00 82.19 69 GLY A O 1
ATOM 519 N N . GLY A 1 70 ? 16.973 -7.685 -8.578 1.00 85.69 70 GLY A N 1
ATOM 520 C CA . GLY A 1 70 ? 16.174 -8.504 -7.671 1.00 85.69 70 GLY A CA 1
ATOM 521 C C . GLY A 1 70 ? 14.673 -8.432 -7.951 1.00 85.69 70 GLY A C 1
ATOM 522 O O . GLY A 1 70 ? 14.229 -7.784 -8.898 1.00 85.69 70 GLY A O 1
ATOM 523 N N . ILE A 1 71 ? 13.919 -9.141 -7.114 1.00 90.12 71 ILE A N 1
ATOM 524 C CA . ILE A 1 71 ? 12.456 -9.153 -7.104 1.00 90.12 71 ILE A CA 1
ATOM 525 C C . ILE A 1 71 ? 11.997 -8.075 -6.124 1.00 90.12 71 ILE A C 1
ATOM 527 O O . ILE A 1 71 ? 12.455 -8.049 -4.983 1.00 90.12 71 ILE A O 1
ATOM 531 N N . PHE A 1 72 ? 11.119 -7.192 -6.584 1.00 89.38 72 PHE A N 1
ATOM 532 C CA . PHE A 1 72 ? 10.511 -6.130 -5.788 1.00 89.38 72 PHE A CA 1
ATOM 533 C C . PHE A 1 72 ? 9.083 -6.489 -5.363 1.00 89.38 72 PHE A C 1
ATOM 535 O O . PHE A 1 72 ? 8.716 -6.223 -4.226 1.00 89.38 72 PHE A O 1
ATOM 542 N N . TRP A 1 73 ? 8.316 -7.152 -6.236 1.00 91.62 73 TRP A N 1
ATOM 543 C CA . TRP A 1 73 ? 6.980 -7.666 -5.918 1.00 91.62 73 TRP A CA 1
ATOM 544 C C . TRP A 1 73 ? 6.932 -9.175 -6.118 1.00 91.62 73 TRP A C 1
ATOM 546 O O . TRP A 1 73 ? 7.382 -9.693 -7.139 1.00 91.62 73 TRP A O 1
ATOM 556 N N . ASP A 1 74 ? 6.374 -9.891 -5.155 1.00 89.81 74 ASP A N 1
ATOM 557 C CA . ASP A 1 74 ? 6.173 -11.338 -5.208 1.00 89.81 74 ASP A CA 1
ATOM 558 C C . ASP A 1 74 ? 4.864 -11.739 -5.909 1.00 89.81 74 ASP A C 1
ATOM 560 O O . ASP A 1 74 ? 4.743 -12.872 -6.376 1.00 89.81 74 ASP A O 1
ATOM 564 N N . SER A 1 75 ? 3.916 -10.806 -6.026 1.00 90.44 75 SER A N 1
ATOM 565 C CA . SER A 1 75 ? 2.582 -11.014 -6.584 1.00 90.44 75 SER A CA 1
ATOM 566 C C . SER A 1 75 ? 2.048 -9.763 -7.285 1.00 90.44 75 SER A C 1
ATOM 568 O O . SER A 1 75 ? 2.268 -8.641 -6.831 1.00 90.44 75 SER A O 1
ATOM 570 N N . SER A 1 76 ? 1.259 -9.952 -8.349 1.00 89.00 76 SER A N 1
ATOM 571 C CA . SER A 1 76 ? 0.503 -8.872 -9.004 1.00 89.00 76 SER A CA 1
ATOM 572 C C . SER A 1 76 ? -0.651 -8.339 -8.142 1.00 89.00 76 SER A C 1
ATOM 574 O O . SER A 1 76 ? -1.238 -7.306 -8.454 1.00 89.00 76 SER A O 1
ATOM 576 N N . ASN A 1 77 ? -0.981 -9.026 -7.043 1.00 88.12 77 ASN A N 1
ATOM 577 C CA . ASN A 1 77 ? -1.967 -8.554 -6.071 1.00 88.12 77 ASN A CA 1
ATOM 578 C C . ASN A 1 77 ? -1.390 -7.556 -5.063 1.00 88.12 77 ASN A C 1
ATOM 580 O O . ASN A 1 77 ? -2.176 -6.944 -4.341 1.00 88.12 77 ASN A O 1
ATOM 584 N N . HIS A 1 78 ? -0.064 -7.380 -5.027 1.00 87.56 78 HIS A N 1
ATOM 585 C CA . HIS A 1 78 ? 0.586 -6.429 -4.133 1.00 87.56 78 HIS A CA 1
ATOM 586 C C . HIS A 1 78 ? 0.026 -5.019 -4.362 1.00 87.56 78 HIS A C 1
ATOM 588 O O . HIS A 1 78 ? -0.087 -4.566 -5.507 1.00 87.56 78 HIS A O 1
ATOM 594 N N . SER A 1 79 ? -0.311 -4.312 -3.283 1.00 86.69 79 SER A N 1
ATOM 595 C CA . SER A 1 79 ? -0.953 -2.990 -3.348 1.00 86.69 79 SER A CA 1
ATOM 596 C C . SER A 1 79 ? -0.221 -2.004 -4.272 1.00 86.69 79 SER A C 1
ATOM 598 O O . SER A 1 79 ? -0.834 -1.391 -5.145 1.00 86.69 79 SER A O 1
ATOM 600 N N . GLU A 1 80 ? 1.103 -1.893 -4.137 1.00 88.62 80 GLU A N 1
ATOM 601 C CA . GLU A 1 80 ? 1.934 -1.021 -4.979 1.00 88.62 80 GLU A CA 1
ATOM 602 C C . GLU A 1 80 ? 1.926 -1.422 -6.461 1.00 88.62 80 GLU A C 1
ATOM 604 O O . GLU A 1 80 ? 1.895 -0.549 -7.329 1.00 88.62 80 GLU A O 1
ATOM 609 N N . TYR A 1 81 ? 1.922 -2.728 -6.761 1.00 91.50 81 TYR A N 1
ATOM 610 C CA . TYR A 1 81 ? 1.850 -3.224 -8.137 1.00 91.50 81 TYR A CA 1
ATOM 611 C C . TYR A 1 81 ? 0.537 -2.775 -8.778 1.00 91.50 81 TYR A C 1
ATOM 613 O O . TYR A 1 81 ? 0.531 -2.199 -9.868 1.00 91.50 81 TYR A O 1
ATOM 621 N N . ARG A 1 82 ? -0.581 -2.977 -8.070 1.00 90.06 82 ARG A N 1
ATOM 622 C CA . ARG A 1 82 ? -1.916 -2.582 -8.536 1.00 90.06 82 ARG A CA 1
ATOM 623 C C . ARG A 1 82 ? -2.037 -1.075 -8.729 1.00 90.06 82 ARG A C 1
ATOM 625 O O . ARG A 1 82 ? -2.576 -0.660 -9.747 1.00 90.06 82 ARG A O 1
ATOM 632 N N . LEU A 1 83 ? -1.487 -0.277 -7.813 1.00 87.94 83 LEU A N 1
ATOM 633 C CA . LEU A 1 83 ? -1.494 1.184 -7.915 1.00 87.94 83 LEU A CA 1
ATOM 634 C C . LEU A 1 83 ? -0.804 1.665 -9.200 1.00 87.94 83 LEU A C 1
ATOM 636 O O . LEU A 1 83 ? -1.344 2.489 -9.934 1.00 87.94 83 LEU A O 1
ATOM 640 N N . ILE A 1 84 ? 0.383 1.132 -9.498 1.00 90.31 84 ILE A N 1
ATOM 641 C CA . ILE A 1 84 ? 1.117 1.494 -10.718 1.00 90.31 84 ILE A CA 1
ATOM 642 C C . ILE A 1 84 ? 0.382 0.967 -11.957 1.00 90.31 84 ILE A C 1
ATOM 644 O O . ILE A 1 84 ? 0.316 1.661 -12.967 1.00 90.31 84 ILE A O 1
ATOM 648 N N . THR A 1 85 ? -0.206 -0.228 -11.882 1.00 91.50 85 THR A N 1
ATOM 649 C CA . THR A 1 85 ? -1.010 -0.812 -12.968 1.00 91.50 85 THR A CA 1
ATOM 650 C C . THR A 1 85 ? -2.213 0.065 -13.306 1.00 91.50 85 THR A C 1
ATOM 652 O O . THR A 1 85 ? -2.454 0.351 -14.475 1.00 91.50 85 THR A O 1
ATOM 655 N N . GLU A 1 86 ? -2.934 0.545 -12.294 1.00 89.44 86 GLU A N 1
ATOM 656 C CA . GLU A 1 86 ? -4.074 1.448 -12.446 1.00 89.44 86 GLU A CA 1
ATOM 657 C C . GLU A 1 86 ? -3.653 2.806 -13.016 1.00 89.44 86 GLU A C 1
ATOM 659 O O . GLU A 1 86 ? -4.278 3.309 -13.950 1.00 89.44 86 GLU A O 1
ATOM 664 N N . TRP A 1 87 ? -2.534 3.356 -12.537 1.00 88.56 87 TRP A N 1
ATOM 665 C CA . TRP A 1 87 ? -1.947 4.566 -13.106 1.00 88.56 87 TRP A CA 1
ATOM 666 C C . TRP A 1 87 ? -1.635 4.397 -14.603 1.00 88.56 87 TRP A C 1
ATOM 668 O O . TRP A 1 87 ? -2.028 5.247 -15.403 1.00 88.56 87 TRP A O 1
ATOM 678 N N . ILE A 1 88 ? -1.028 3.274 -15.008 1.00 90.88 88 ILE A N 1
ATOM 679 C CA . ILE A 1 88 ? -0.761 2.959 -16.424 1.00 90.88 88 ILE A CA 1
ATOM 680 C C . ILE A 1 88 ? -2.068 2.821 -17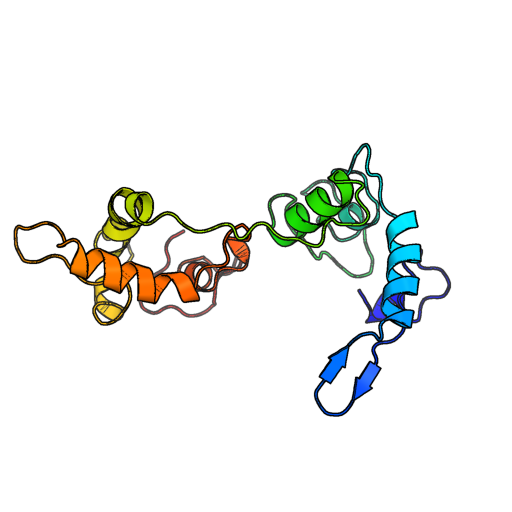.215 1.00 90.88 88 ILE A C 1
ATOM 682 O O . ILE A 1 88 ? -2.181 3.374 -18.310 1.00 90.88 88 ILE A O 1
ATOM 686 N N . ALA A 1 89 ? -3.049 2.100 -16.666 1.00 88.56 89 ALA A N 1
ATOM 687 C CA . ALA A 1 89 ? -4.341 1.841 -17.299 1.00 88.56 89 ALA A CA 1
ATOM 688 C C . ALA A 1 89 ? -5.152 3.119 -17.536 1.00 88.56 89 ALA A C 1
ATOM 690 O O . ALA A 1 89 ? -5.883 3.216 -18.520 1.00 88.56 89 ALA A O 1
ATOM 691 N N . SER A 1 90 ? -5.020 4.105 -16.645 1.00 84.38 90 SER A N 1
ATOM 692 C CA . SER A 1 90 ? -5.760 5.362 -16.738 1.00 84.38 90 SER A CA 1
ATOM 693 C C . SER A 1 90 ? -5.424 6.157 -18.004 1.00 84.38 90 SER A C 1
ATOM 695 O O . SER A 1 90 ? -6.260 6.928 -18.475 1.00 84.38 90 SER A O 1
ATOM 697 N N . GLY A 1 91 ? -4.205 5.997 -18.543 1.00 69.75 91 GLY A N 1
ATOM 698 C CA . GLY A 1 91 ? -3.716 6.725 -19.718 1.00 69.75 91 GLY A CA 1
ATOM 699 C C . GLY A 1 91 ? -3.825 8.253 -19.610 1.00 69.75 91 GLY A C 1
ATOM 700 O O . GLY A 1 91 ? -3.774 8.934 -20.632 1.00 69.75 91 GLY A O 1
ATOM 701 N N . SER A 1 92 ? -4.030 8.785 -18.400 1.00 58.91 92 SER A N 1
ATOM 702 C CA . SER A 1 92 ? -4.415 10.173 -18.163 1.00 58.91 92 SER A CA 1
ATOM 703 C C . SER A 1 92 ? -3.262 10.970 -17.566 1.00 58.91 92 SER A C 1
ATOM 705 O O . SER A 1 92 ? -2.680 10.578 -16.553 1.00 58.91 92 SER A O 1
ATOM 707 N N . ASP A 1 93 ? -3.012 12.155 -18.127 1.00 55.72 93 ASP A N 1
ATOM 708 C CA . ASP A 1 93 ? -2.071 13.151 -17.593 1.00 55.72 93 ASP A CA 1
ATOM 709 C C . ASP A 1 93 ? -2.465 13.670 -16.190 1.00 55.72 93 ASP A C 1
ATOM 711 O O . ASP A 1 93 ? -1.696 14.393 -15.556 1.00 55.72 93 ASP A O 1
ATOM 715 N N . THR A 1 94 ? -3.651 13.314 -15.677 1.00 52.06 94 THR A N 1
ATOM 716 C CA . THR A 1 94 ? -4.183 13.789 -14.387 1.00 52.06 94 THR A CA 1
ATOM 717 C C . THR A 1 94 ? -4.380 12.693 -13.339 1.00 52.06 94 THR A C 1
ATOM 719 O O . THR A 1 94 ? -5.053 12.937 -12.338 1.00 52.06 94 THR A O 1
ATOM 722 N N . ALA A 1 95 ? -3.806 11.499 -13.514 1.00 51.16 95 ALA A N 1
ATOM 723 C CA . ALA A 1 95 ? -3.990 10.350 -12.613 1.00 51.16 95 ALA A CA 1
ATOM 724 C C . ALA A 1 95 ? -3.335 10.486 -11.212 1.00 51.16 95 ALA A C 1
ATOM 726 O O . ALA A 1 95 ? -2.985 9.496 -10.579 1.00 51.16 95 ALA A O 1
ATOM 727 N N . GLY A 1 96 ? -3.150 11.716 -10.722 1.00 47.41 96 GLY A N 1
ATOM 728 C CA . GLY A 1 96 ? -2.655 12.031 -9.379 1.00 47.41 96 GLY A CA 1
ATOM 729 C C . GLY A 1 96 ? -3.733 12.509 -8.401 1.00 47.41 96 GLY A C 1
ATOM 730 O O . GLY A 1 96 ? -3.428 12.738 -7.233 1.00 47.41 96 GLY A O 1
ATOM 731 N N . ALA A 1 97 ? -4.985 12.666 -8.838 1.00 47.81 97 ALA A N 1
ATOM 732 C CA . ALA A 1 97 ? -6.098 12.905 -7.926 1.00 47.81 97 ALA A CA 1
ATOM 733 C C . ALA A 1 97 ? -6.609 11.551 -7.420 1.00 47.81 97 ALA A C 1
ATOM 735 O O . ALA A 1 97 ? -7.546 10.992 -7.980 1.00 47.81 97 ALA A O 1
ATOM 736 N N . SER A 1 98 ? -5.948 11.001 -6.397 1.00 53.59 98 SER A N 1
ATOM 737 C CA . SER A 1 98 ? -6.512 9.882 -5.640 1.00 53.59 98 SER A CA 1
ATOM 738 C C . SER A 1 98 ? -7.897 10.309 -5.163 1.00 53.59 98 SER A C 1
ATOM 740 O O . SER A 1 9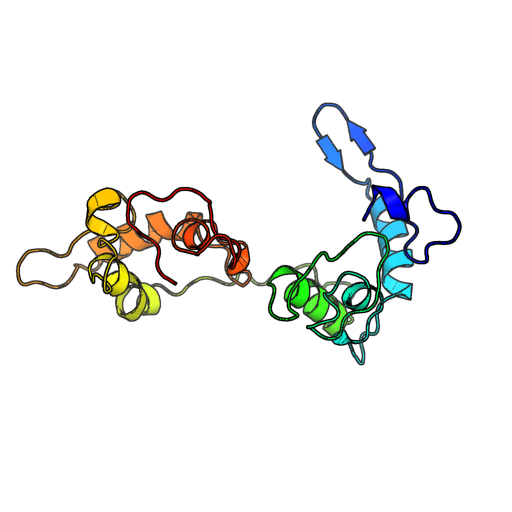8 ? -8.009 11.287 -4.419 1.00 53.59 98 SER A O 1
ATOM 742 N N . GLU A 1 99 ? -8.949 9.602 -5.573 1.00 56.88 99 GLU A N 1
ATOM 743 C CA . GLU A 1 99 ? -10.183 9.650 -4.797 1.00 56.88 99 GLU A CA 1
ATOM 744 C C . GLU A 1 99 ? -9.816 9.226 -3.372 1.00 56.88 99 GLU A C 1
ATOM 746 O O . GLU A 1 99 ? -9.048 8.279 -3.167 1.00 56.88 99 GLU A O 1
ATOM 751 N N . VAL A 1 100 ? -10.274 9.992 -2.382 1.00 57.47 100 VAL A N 1
ATOM 752 C CA . VAL A 1 100 ? -10.123 9.599 -0.983 1.00 57.47 100 VAL A CA 1
ATOM 753 C C . VAL A 1 100 ? -11.040 8.399 -0.803 1.00 57.47 100 VAL A C 1
ATOM 755 O O . VAL A 1 100 ? -12.253 8.546 -0.679 1.00 57.47 100 VAL A O 1
ATOM 758 N N . VAL A 1 101 ? -10.468 7.200 -0.872 1.00 70.06 101 VAL A N 1
ATOM 759 C CA . VAL A 1 101 ? -11.189 5.981 -0.525 1.00 70.06 101 VAL A CA 1
ATOM 760 C C . VAL A 1 101 ? -11.365 6.023 0.988 1.00 70.06 101 VAL A C 1
ATOM 762 O O . VAL A 1 101 ? -10.395 5.928 1.731 1.00 70.06 101 VAL A O 1
ATOM 765 N N . GLU A 1 102 ? -12.588 6.228 1.460 1.00 80.00 102 GLU A N 1
ATOM 766 C CA . GLU A 1 102 ? -12.897 6.161 2.888 1.00 80.00 102 GLU A CA 1
ATOM 767 C C . GLU A 1 102 ? -13.329 4.736 3.249 1.00 80.00 102 GLU A C 1
ATOM 769 O O . GLU A 1 102 ? -14.011 4.057 2.479 1.00 80.00 102 GLU A O 1
ATOM 774 N N . VAL A 1 103 ? -12.899 4.257 4.416 1.00 87.25 103 VAL A N 1
ATOM 775 C CA . VAL A 1 103 ? -13.385 2.985 4.961 1.00 87.25 103 VAL A CA 1
ATOM 776 C C . VAL A 1 103 ? -14.758 3.195 5.603 1.00 87.25 103 VAL A C 1
ATOM 778 O O . VAL A 1 103 ? -15.035 4.245 6.168 1.00 87.25 103 VAL A O 1
ATOM 781 N N . ASP A 1 104 ? -15.652 2.216 5.478 1.00 92.12 104 ASP A N 1
ATOM 782 C CA . ASP A 1 104 ? -17.053 2.372 5.884 1.00 92.12 104 ASP A CA 1
ATOM 783 C C . ASP A 1 104 ? -17.277 1.997 7.359 1.00 92.12 104 ASP A C 1
ATOM 785 O O . ASP A 1 104 ? -16.933 0.894 7.798 1.00 92.12 104 ASP A O 1
ATOM 789 N N . PHE A 1 105 ? -17.884 2.907 8.128 1.00 93.81 105 PHE A N 1
ATOM 790 C CA . PHE A 1 105 ? -18.144 2.707 9.557 1.00 93.81 105 PHE A CA 1
ATOM 791 C C . PHE A 1 105 ? -19.164 1.592 9.827 1.00 93.81 105 PHE A C 1
ATOM 793 O O . PHE A 1 105 ? -18.997 0.811 10.766 1.00 93.81 105 PHE A O 1
ATOM 800 N N . GLU A 1 106 ? -20.215 1.484 9.014 1.00 94.44 106 GLU A N 1
ATOM 801 C CA . GLU A 1 106 ? -21.257 0.474 9.229 1.00 94.44 106 GLU A CA 1
ATOM 802 C C . GLU A 1 106 ? -20.736 -0.941 8.955 1.00 94.44 106 GLU A C 1
ATOM 804 O O . GLU A 1 106 ? -21.010 -1.878 9.716 1.00 94.44 106 GLU A O 1
ATOM 809 N N . PHE A 1 107 ? -19.904 -1.089 7.924 1.00 92.81 107 PHE A N 1
ATOM 810 C CA . PHE A 1 107 ? -19.155 -2.302 7.639 1.00 92.81 107 PHE A CA 1
ATOM 811 C C . PHE A 1 107 ? -18.159 -2.612 8.756 1.00 92.81 107 PHE A C 1
ATOM 813 O O . PHE A 1 107 ? -18.075 -3.761 9.197 1.00 92.81 107 PHE A O 1
ATOM 820 N N . PHE A 1 108 ? -17.442 -1.604 9.267 1.00 94.38 108 PHE A N 1
ATOM 821 C CA . PHE A 1 108 ? -16.567 -1.783 10.421 1.00 94.38 108 PHE A CA 1
ATOM 822 C C . PHE A 1 108 ? -17.338 -2.356 11.617 1.00 94.38 108 PHE A C 1
ATOM 824 O O . PHE A 1 108 ? -16.970 -3.416 12.124 1.00 94.38 108 PHE A O 1
ATOM 831 N N . ARG A 1 109 ? -18.441 -1.716 12.019 1.00 93.69 109 ARG A N 1
ATOM 832 C CA . ARG A 1 109 ? -19.250 -2.126 13.175 1.00 93.69 109 ARG A CA 1
ATOM 833 C C . ARG A 1 109 ? -19.823 -3.535 13.018 1.00 93.69 109 ARG A C 1
ATOM 835 O O . ARG A 1 109 ? -19.846 -4.303 13.976 1.00 93.69 109 ARG A O 1
ATOM 842 N N . SER A 1 110 ? -20.279 -3.878 11.816 1.00 91.88 110 SER A N 1
ATOM 843 C CA . SER A 1 110 ? -20.994 -5.136 11.568 1.00 91.88 110 SER A CA 1
ATOM 844 C C . SER A 1 110 ? -20.067 -6.323 11.301 1.00 91.88 110 SER A C 1
ATOM 846 O O . SER A 1 110 ? -20.396 -7.450 11.669 1.00 91.88 110 SER A O 1
ATOM 848 N N . CYS A 1 111 ? -18.918 -6.087 10.660 1.00 92.56 111 CYS A N 1
ATOM 849 C CA . CYS A 1 111 ? -18.071 -7.149 10.109 1.00 92.56 111 CYS A CA 1
ATOM 850 C C . CYS A 1 111 ? -16.656 -7.171 10.695 1.00 92.56 111 CYS A C 1
ATOM 852 O O . CYS A 1 111 ? -16.090 -8.250 10.861 1.00 92.56 111 CYS A O 1
ATOM 854 N N . VAL A 1 112 ? -16.068 -6.008 10.996 1.00 92.69 112 VAL A N 1
ATOM 855 C CA . VAL A 1 112 ? -14.655 -5.909 11.406 1.00 92.69 112 VAL A CA 1
ATOM 856 C C . VAL A 1 112 ? -14.516 -5.922 12.924 1.00 92.69 112 VAL A C 1
ATOM 858 O O . VAL A 1 112 ? -13.776 -6.739 13.463 1.00 92.69 112 VAL A O 1
ATOM 861 N N . GLN A 1 113 ? -15.259 -5.070 13.628 1.00 93.44 113 GLN A N 1
ATOM 862 C CA . GLN A 1 113 ? -15.182 -4.922 15.080 1.00 93.44 113 GLN A CA 1
ATOM 863 C C . GLN A 1 113 ? -15.382 -6.246 15.848 1.00 93.44 113 GLN A C 1
ATOM 865 O O . GLN A 1 113 ? -14.605 -6.511 16.770 1.00 93.44 113 GLN A O 1
ATOM 870 N N . PRO A 1 114 ? -16.313 -7.148 15.459 1.00 91.75 114 PRO A N 1
ATOM 871 C CA . PRO A 1 114 ? -16.460 -8.439 16.133 1.00 91.75 114 PRO A CA 1
ATOM 872 C C . PRO A 1 114 ? -15.208 -9.327 16.072 1.00 91.75 114 PRO A C 1
ATOM 874 O O . PRO A 1 114 ? -15.021 -10.184 16.933 1.00 91.75 114 PRO A O 1
ATOM 877 N N . ILE A 1 115 ? -14.326 -9.144 15.085 1.00 90.38 115 ILE A N 1
ATOM 878 C CA . ILE A 1 115 ? -13.101 -9.945 14.938 1.00 90.38 115 ILE A CA 1
ATOM 879 C C . ILE A 1 115 ? -12.152 -9.718 16.125 1.00 90.38 115 ILE A C 1
ATOM 881 O O . ILE A 1 115 ? -11.410 -10.629 16.497 1.00 90.38 115 ILE A O 1
ATOM 885 N N . PHE A 1 116 ? -12.181 -8.538 16.749 1.00 90.62 116 PHE A N 1
ATOM 886 C CA . PHE A 1 116 ? -11.215 -8.145 17.781 1.00 90.62 116 PHE A CA 1
ATOM 887 C C . PHE A 1 116 ? -11.412 -8.851 19.121 1.00 90.62 116 PHE A C 1
ATOM 889 O O . PHE A 1 116 ? -10.439 -9.062 19.844 1.00 90.62 116 PHE A O 1
ATOM 896 N N . VAL A 1 117 ? -12.639 -9.263 19.430 1.00 88.31 117 VAL A N 1
ATOM 897 C CA . VAL A 1 117 ? -12.970 -9.988 20.668 1.00 88.31 117 VAL A CA 1
ATOM 898 C C . VAL A 1 117 ? -13.111 -11.489 20.450 1.00 88.31 117 VAL A C 1
ATOM 900 O O . VAL A 1 117 ? -13.012 -12.260 21.398 1.00 88.31 117 VAL A O 1
ATOM 903 N N . ASN A 1 118 ? -13.302 -11.923 19.202 1.00 83.94 118 ASN A N 1
ATOM 904 C CA . ASN A 1 118 ? -13.402 -13.337 18.884 1.00 83.94 118 ASN A CA 1
ATOM 905 C C . ASN A 1 118 ? -11.992 -13.948 18.748 1.00 83.94 118 ASN A C 1
ATOM 907 O O . ASN A 1 118 ? -11.217 -13.531 17.872 1.00 83.94 118 ASN A O 1
ATOM 911 N N . PRO A 1 119 ? -11.621 -14.915 19.609 1.00 76.12 119 PRO A N 1
ATOM 912 C CA . PRO A 1 119 ? -10.377 -15.650 19.450 1.00 76.12 119 PRO A CA 1
ATOM 913 C C . PRO A 1 119 ? -10.470 -16.594 18.250 1.00 76.12 119 PRO A C 1
ATOM 915 O O . PRO A 1 119 ? -11.531 -17.139 17.943 1.00 76.12 119 PRO A O 1
ATOM 918 N N . ILE A 1 120 ? -9.330 -16.823 17.606 1.00 74.75 120 ILE A N 1
ATOM 919 C CA . ILE A 1 120 ? -9.144 -17.942 16.678 1.00 74.75 120 ILE A CA 1
ATOM 920 C C . ILE A 1 120 ? -8.295 -19.012 17.367 1.00 74.75 120 ILE A C 1
ATOM 922 O O . ILE A 1 120 ? -7.629 -18.738 18.367 1.00 74.75 120 ILE A O 1
ATOM 926 N N . GLU A 1 121 ? -8.327 -20.240 16.853 1.00 73.06 121 GLU A N 1
ATOM 927 C CA . GLU A 1 121 ? -7.559 -21.349 17.419 1.00 73.06 121 GLU A CA 1
ATOM 928 C C . GLU A 1 121 ? -6.069 -20.969 17.535 1.00 73.06 121 GLU A C 1
ATOM 930 O O . GLU A 1 121 ? -5.436 -20.588 16.554 1.00 73.06 121 GLU A O 1
ATOM 935 N N . ASN A 1 122 ? -5.515 -21.052 18.750 1.00 71.75 122 ASN A N 1
ATOM 936 C CA . ASN A 1 122 ? -4.135 -20.673 19.092 1.00 71.75 122 ASN A CA 1
ATOM 937 C C . ASN A 1 122 ? -3.775 -19.172 19.000 1.00 71.75 122 ASN A C 1
ATOM 939 O O . ASN A 1 122 ? -2.586 -18.846 19.006 1.00 71.75 122 ASN A O 1
ATOM 943 N N . ALA A 1 123 ? -4.746 -18.250 18.978 1.00 77.44 123 ALA A N 1
ATOM 9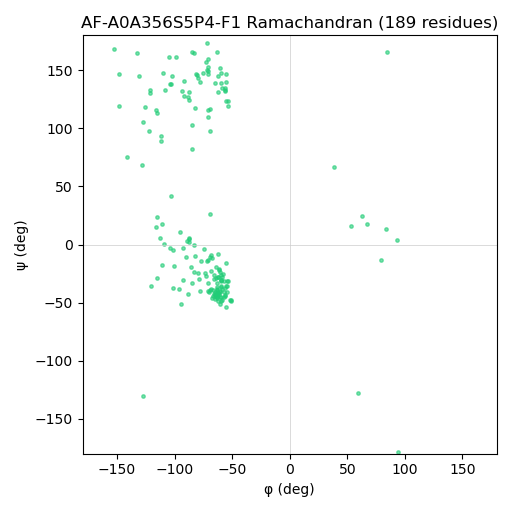44 C CA . ALA A 1 123 ? -4.472 -16.816 19.104 1.00 77.44 123 ALA A CA 1
ATOM 945 C C . ALA A 1 123 ? -5.359 -16.130 20.148 1.00 77.44 123 ALA A C 1
ATOM 947 O O . ALA A 1 123 ? -6.540 -16.440 20.311 1.00 77.44 123 ALA A O 1
ATOM 948 N N . MET A 1 124 ? -4.775 -15.152 20.833 1.00 81.62 124 MET A N 1
ATOM 949 C CA . MET A 1 124 ? -5.474 -14.329 21.808 1.00 81.62 124 MET A CA 1
ATOM 950 C C . MET A 1 124 ? -6.386 -13.309 21.087 1.00 81.62 124 MET A C 1
ATOM 952 O O . MET A 1 124 ? -6.063 -12.860 19.976 1.00 81.62 124 MET A O 1
ATOM 956 N N . PRO A 1 125 ? -7.546 -12.932 21.658 1.00 87.94 125 PRO A N 1
ATOM 957 C CA . PRO A 1 125 ? -8.309 -11.785 21.179 1.00 87.94 125 PRO A CA 1
ATOM 958 C C . PRO A 1 125 ? -7.453 -10.517 21.162 1.00 87.94 125 PRO A C 1
ATOM 960 O O . PRO A 1 125 ? -6.603 -10.316 22.027 1.00 87.94 125 PRO A O 1
ATOM 963 N N . CYS A 1 126 ? -7.698 -9.630 20.200 1.00 88.75 126 CYS A N 1
ATOM 964 C CA . CYS A 1 126 ? -7.030 -8.329 20.150 1.00 88.75 126 CYS A CA 1
ATOM 965 C C . CYS A 1 126 ? -7.325 -7.515 21.420 1.00 88.75 126 CYS A C 1
ATOM 967 O O . CYS A 1 126 ? -6.443 -6.821 21.922 1.00 88.75 126 CYS A O 1
ATOM 969 N N . ALA A 1 127 ? -8.541 -7.650 21.959 1.00 89.69 127 ALA A N 1
ATOM 970 C CA . ALA A 1 127 ? -9.013 -6.940 23.143 1.00 89.69 127 ALA A CA 1
ATOM 971 C C . ALA A 1 127 ? -8.175 -7.183 24.411 1.00 89.69 127 ALA A C 1
ATOM 973 O O . ALA A 1 127 ? -8.033 -6.284 25.233 1.00 89.69 127 ALA A O 1
ATOM 974 N N . GLU A 1 128 ? -7.525 -8.339 24.540 1.00 88.38 128 GLU A N 1
ATOM 975 C CA . GLU A 1 128 ? -6.694 -8.652 25.714 1.00 88.38 128 GLU A CA 1
ATOM 976 C C . GLU A 1 128 ? -5.503 -7.693 25.873 1.00 88.38 128 GLU A C 1
ATOM 978 O O . GLU A 1 128 ? -5.039 -7.444 26.982 1.00 88.38 128 GLU A O 1
ATOM 983 N N . CYS A 1 129 ? -5.007 -7.127 24.766 1.00 88.62 129 CYS A N 1
ATOM 984 C CA . CYS A 1 129 ? -3.902 -6.162 24.775 1.00 88.62 129 CYS A CA 1
ATOM 985 C C . CYS A 1 129 ? -4.311 -4.763 24.285 1.00 88.62 129 CYS A C 1
ATOM 987 O O . CYS A 1 129 ? -3.714 -3.779 24.711 1.00 88.62 129 CYS A O 1
ATOM 989 N N . HIS A 1 130 ? -5.313 -4.667 23.407 1.00 90.56 130 HIS A N 1
ATOM 990 C CA . HIS A 1 130 ? -5.733 -3.429 22.738 1.00 90.56 130 HIS A CA 1
ATOM 991 C C . HIS A 1 130 ? -7.116 -2.924 23.194 1.00 90.56 130 HIS A C 1
ATOM 993 O O . HIS A 1 130 ? -7.724 -2.101 22.512 1.00 90.56 130 HIS A O 1
ATOM 999 N N . SER A 1 131 ? -7.632 -3.388 24.340 1.00 88.75 131 SER A N 1
ATOM 1000 C CA . SER A 1 131 ? -8.926 -2.944 24.902 1.00 88.75 131 SER A CA 1
ATOM 1001 C C . SER A 1 131 ? -8.995 -1.453 25.237 1.00 88.75 131 SER A C 1
ATOM 1003 O O . SER A 1 131 ? -10.091 -0.903 25.304 1.00 88.75 131 SER A O 1
ATOM 1005 N N . GLY A 1 132 ? -7.847 -0.796 25.434 1.00 85.94 132 GLY A N 1
ATOM 1006 C CA . GLY A 1 132 ? -7.744 0.658 25.616 1.00 85.94 132 GLY A CA 1
ATOM 1007 C C . GLY A 1 132 ? -7.573 1.460 24.321 1.00 85.94 132 GLY A C 1
ATOM 1008 O O . GLY A 1 132 ? -7.379 2.668 24.397 1.00 85.94 132 GLY A O 1
ATOM 1009 N N . GLU A 1 133 ? -7.593 0.795 23.165 1.00 88.00 133 GLU A N 1
ATOM 1010 C CA . GLU A 1 133 ? -7.455 1.389 21.830 1.00 88.00 133 GLU A CA 1
ATOM 1011 C C . GLU A 1 133 ? -8.631 0.913 20.949 1.00 88.00 133 GLU A C 1
ATOM 1013 O O . GLU A 1 133 ? -9.785 0.918 21.367 1.00 88.00 133 GLU A O 1
ATOM 1018 N N . PHE A 1 134 ? -8.352 0.421 19.739 1.00 91.69 134 PHE A N 1
ATOM 1019 C CA . PHE A 1 134 ? -9.356 0.005 18.761 1.00 91.69 134 PHE A CA 1
ATOM 1020 C C . PHE A 1 134 ? -10.111 -1.295 19.107 1.00 91.69 134 PHE A C 1
ATOM 1022 O O . PHE A 1 134 ? -11.118 -1.602 18.470 1.00 91.69 134 PHE A O 1
ATOM 1029 N N . ALA A 1 135 ? -9.646 -2.100 20.070 1.00 90.94 135 ALA A N 1
ATOM 1030 C CA . ALA A 1 135 ? -10.227 -3.408 20.392 1.00 90.94 135 ALA A CA 1
ATOM 1031 C C . ALA A 1 135 ? -11.086 -3.379 21.668 1.00 90.94 135 ALA A C 1
ATOM 1033 O O . ALA A 1 135 ? -11.014 -4.294 22.489 1.00 90.94 135 ALA A O 1
ATOM 1034 N N . VAL A 1 136 ? -11.886 -2.323 21.842 1.00 90.81 136 VAL A N 1
ATOM 1035 C CA . VAL A 1 136 ? -12.799 -2.158 22.986 1.00 90.81 136 VAL A CA 1
ATOM 1036 C C . VAL A 1 136 ? -13.758 -3.347 23.087 1.00 90.81 136 VAL A C 1
ATOM 1038 O O . VAL A 1 136 ? -14.353 -3.755 22.090 1.00 90.81 136 VAL A O 1
ATOM 1041 N N . GLU A 1 137 ? -13.955 -3.884 24.290 1.00 88.25 137 GLU A N 1
ATOM 1042 C CA . GLU A 1 137 ? -14.902 -4.977 24.541 1.00 88.25 137 GLU A CA 1
ATOM 1043 C C . GLU A 1 137 ? -16.344 -4.470 24.696 1.00 88.25 137 GLU A C 1
ATOM 1045 O O . GLU A 1 137 ? -16.572 -3.370 25.215 1.00 88.25 137 GLU A O 1
ATOM 1050 N N . PRO A 1 138 ? -17.347 -5.257 24.267 1.00 88.56 138 PRO A N 1
ATOM 1051 C CA . PRO A 1 138 ? -18.732 -4.900 24.497 1.00 88.56 138 PRO A CA 1
ATOM 1052 C C . PRO A 1 138 ? -19.084 -5.098 25.982 1.00 88.56 138 PRO A C 1
ATOM 1054 O O . PRO A 1 138 ? -18.459 -5.906 26.677 1.00 88.56 138 PRO A O 1
ATOM 1057 N N . PRO A 1 139 ? -20.115 -4.409 26.495 1.00 85.62 139 PRO A N 1
ATOM 1058 C CA . PRO A 1 139 ? -20.594 -4.650 27.848 1.00 85.62 139 PRO A CA 1
ATOM 1059 C C . PRO A 1 139 ? -21.087 -6.094 28.019 1.00 85.62 139 PRO A C 1
ATOM 1061 O O . PRO A 1 139 ? -21.593 -6.716 27.083 1.00 85.62 139 PRO A O 1
ATOM 1064 N N . ALA A 1 140 ? -21.002 -6.620 29.243 1.00 84.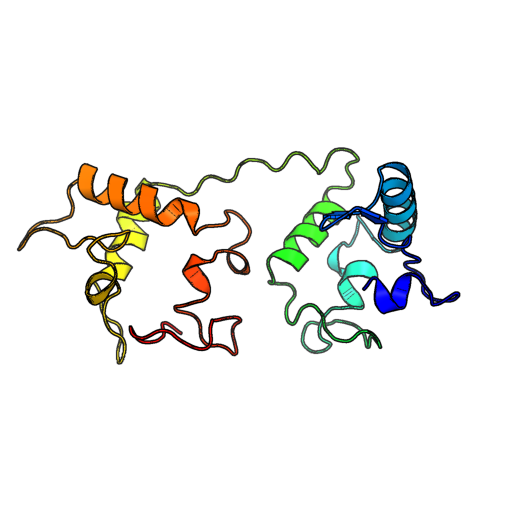38 140 ALA A N 1
ATOM 1065 C CA . ALA A 1 140 ? -21.458 -7.974 29.542 1.00 84.38 140 ALA A CA 1
ATOM 1066 C C . ALA A 1 140 ? -22.932 -8.175 29.135 1.00 84.38 140 ALA A C 1
ATOM 1068 O O . ALA A 1 140 ? -23.821 -7.473 29.619 1.00 84.38 140 ALA A O 1
ATOM 1069 N N . ASN A 1 141 ? -23.184 -9.178 28.287 1.00 81.19 141 ASN A N 1
ATOM 1070 C CA . ASN A 1 141 ? -24.502 -9.514 27.730 1.00 81.19 141 ASN A CA 1
ATOM 1071 C C . ASN A 1 141 ? -25.145 -8.419 26.855 1.00 81.19 141 ASN A C 1
ATOM 1073 O O . ASN A 1 141 ? -26.368 -8.398 26.706 1.00 81.19 141 ASN A O 1
ATOM 1077 N N . ALA A 1 142 ? -24.351 -7.523 26.267 1.00 85.00 142 ALA A N 1
ATOM 1078 C CA . ALA A 1 142 ? -24.823 -6.520 25.320 1.00 85.00 142 ALA A CA 1
ATOM 1079 C C . ALA A 1 142 ? -23.925 -6.464 24.075 1.00 85.00 142 ALA A C 1
ATOM 1081 O O . ALA A 1 142 ? -22.814 -6.986 24.067 1.00 85.00 142 ALA A O 1
ATOM 1082 N N . TYR A 1 143 ? -24.419 -5.822 23.017 1.00 87.19 143 TYR A N 1
ATOM 1083 C CA . TYR A 1 143 ? -23.589 -5.404 21.886 1.00 87.19 143 TYR A CA 1
ATOM 1084 C C . TYR A 1 143 ? -22.901 -4.071 22.207 1.00 87.19 143 TYR A C 1
ATOM 1086 O O . TYR A 1 143 ? -23.317 -3.367 23.130 1.00 87.19 143 TYR A O 1
ATOM 1094 N N . TRP A 1 144 ? -21.875 -3.711 21.433 1.00 91.94 144 TRP A N 1
ATOM 1095 C CA . TRP A 1 144 ? -21.292 -2.370 21.496 1.00 91.94 144 TRP A CA 1
ATOM 1096 C C . TRP A 1 144 ? -22.353 -1.297 21.277 1.00 91.94 144 TRP A C 1
ATOM 1098 O O . TRP A 1 144 ? -23.222 -1.433 20.409 1.00 91.94 144 TRP A O 1
ATOM 1108 N N . THR A 1 145 ? -22.254 -0.211 22.040 1.00 93.81 145 THR A N 1
ATOM 1109 C CA . THR A 1 145 ? -22.983 1.008 21.691 1.00 93.81 145 THR A CA 1
ATOM 1110 C C . THR A 1 145 ? -22.357 1.648 20.456 1.00 93.81 145 THR A C 1
ATOM 1112 O O . THR A 1 145 ? -21.195 1.397 20.123 1.00 93.81 145 THR A O 1
ATOM 1115 N N . GLU A 1 146 ? -23.118 2.501 19.771 1.00 93.12 146 GLU A N 1
ATOM 1116 C CA . GLU A 1 146 ? -22.598 3.221 18.610 1.00 93.12 146 GLU A CA 1
ATOM 1117 C C . GLU A 1 146 ? -21.391 4.092 18.977 1.00 93.12 146 GLU A C 1
ATOM 1119 O O . GLU A 1 146 ? -20.434 4.150 18.211 1.00 93.12 146 GLU A O 1
ATOM 1124 N N . GLU A 1 147 ? -21.387 4.702 20.167 1.00 93.00 147 GLU A N 1
ATOM 1125 C CA . GLU A 1 147 ? -20.257 5.494 20.655 1.00 93.00 147 GLU A CA 1
ATOM 1126 C C . GLU A 1 147 ? -18.996 4.643 20.838 1.00 93.00 147 GLU A C 1
ATOM 1128 O O . GLU A 1 147 ? -17.914 5.063 20.431 1.00 93.00 147 GLU A O 1
ATOM 1133 N N . GLN A 1 148 ? -19.120 3.431 21.394 1.00 92.00 148 GLN A N 1
ATOM 1134 C CA . GLN A 1 148 ? -17.980 2.522 21.548 1.00 92.00 148 GLN A CA 1
ATOM 1135 C C . GLN A 1 148 ? -17.426 2.083 20.190 1.00 92.00 148 GLN A C 1
ATOM 1137 O O . GLN A 1 148 ? -16.213 2.084 19.988 1.00 92.00 148 GLN A O 1
ATOM 1142 N N . SER A 1 149 ? -18.307 1.732 19.249 1.00 94.69 149 SER A N 1
ATOM 1143 C CA . SER A 1 149 ? -17.909 1.408 17.878 1.00 94.69 149 SER A CA 1
ATOM 1144 C C . SER A 1 149 ? -17.229 2.588 17.193 1.00 94.69 149 SER A C 1
ATOM 1146 O O . SER A 1 149 ? -16.235 2.396 16.500 1.00 94.69 149 SER A O 1
ATOM 1148 N N . ARG A 1 150 ? -17.734 3.810 17.388 1.00 94.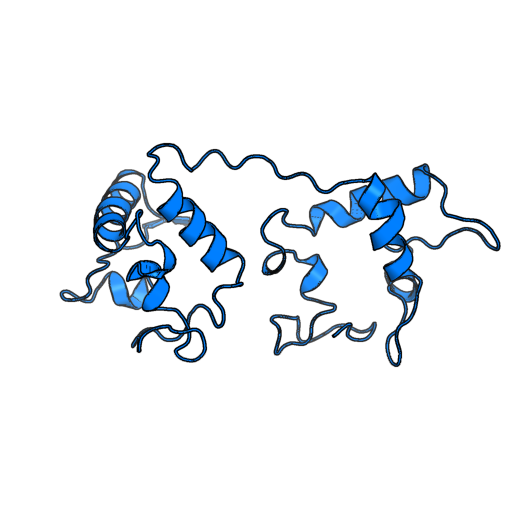81 150 ARG A N 1
ATOM 1149 C CA . ARG A 1 150 ? -17.183 5.013 16.760 1.00 94.81 150 ARG A CA 1
ATOM 1150 C C . ARG A 1 150 ? -15.791 5.346 17.277 1.00 94.81 150 ARG A C 1
ATOM 1152 O O . ARG A 1 150 ? -14.902 5.573 16.468 1.00 94.81 150 ARG A O 1
ATOM 1159 N N . GLN A 1 151 ? -15.584 5.279 18.590 1.00 93.06 151 GLN A N 1
ATOM 1160 C CA . GLN A 1 151 ? -14.259 5.465 19.179 1.00 93.06 151 GLN A CA 1
ATOM 1161 C C . GLN A 1 151 ? -13.264 4.424 18.645 1.00 93.06 151 GLN A C 1
ATOM 1163 O O . GLN A 1 151 ? -12.197 4.780 18.154 1.00 93.06 151 GLN A O 1
ATOM 1168 N N . ALA A 1 152 ? -13.648 3.144 18.651 1.00 94.00 152 ALA A N 1
ATOM 1169 C CA . ALA A 1 152 ? -12.806 2.067 18.135 1.00 94.00 152 ALA A CA 1
ATOM 1170 C C . ALA A 1 152 ? -12.441 2.258 16.649 1.00 94.00 152 ALA A C 1
ATOM 1172 O O . ALA A 1 152 ? -11.315 1.974 16.240 1.00 94.00 152 ALA A O 1
ATOM 1173 N N . TYR A 1 153 ? -13.387 2.750 15.845 1.00 94.25 153 TYR A N 1
ATOM 1174 C CA . TYR A 1 153 ? -13.168 3.080 14.440 1.00 94.25 153 TYR A CA 1
ATOM 1175 C C . TYR A 1 153 ? -12.172 4.234 14.264 1.00 94.25 153 TYR A C 1
ATOM 1177 O O . TYR A 1 153 ? -11.242 4.125 13.464 1.00 94.25 153 TYR A O 1
ATOM 1185 N N . GLU A 1 154 ? -12.337 5.318 15.024 1.00 92.94 154 GLU A N 1
ATOM 1186 C CA . GLU A 1 154 ? -11.447 6.484 14.985 1.00 92.94 154 GLU A CA 1
ATOM 1187 C C . GLU A 1 154 ? -10.020 6.130 15.419 1.00 92.94 154 GLU A C 1
ATOM 1189 O O . GLU A 1 154 ? -9.063 6.605 14.814 1.00 92.94 154 GLU A O 1
ATOM 1194 N N . ASP A 1 155 ? -9.856 5.239 16.396 1.00 92.69 155 ASP A N 1
ATOM 1195 C CA . ASP A 1 155 ? -8.534 4.773 16.823 1.00 92.69 155 ASP A CA 1
ATOM 1196 C C . ASP A 1 155 ? -7.874 3.864 15.771 1.00 92.69 155 ASP A C 1
ATOM 1198 O O . ASP A 1 155 ? -6.653 3.884 15.589 1.00 92.69 155 ASP A O 1
ATOM 1202 N N . LEU A 1 156 ? -8.675 3.083 15.037 1.00 92.69 156 LEU A N 1
ATOM 1203 C CA . LEU A 1 156 ? -8.183 2.158 14.019 1.00 92.69 156 LEU A CA 1
ATOM 1204 C C . LEU A 1 156 ? -7.808 2.850 12.707 1.00 92.69 156 LEU A C 1
ATOM 1206 O O . LEU A 1 156 ? -6.816 2.467 12.084 1.00 92.69 156 LEU A O 1
ATOM 1210 N N . VAL A 1 157 ? -8.591 3.835 12.255 1.00 91.31 157 VAL A N 1
ATOM 1211 C CA . VAL A 1 157 ? -8.497 4.371 10.885 1.00 91.31 157 VAL A CA 1
ATOM 1212 C C . VAL A 1 157 ? -7.116 4.954 10.565 1.00 91.31 157 VAL A C 1
ATOM 1214 O O . VAL A 1 157 ? -6.635 4.808 9.445 1.00 91.31 157 VAL A O 1
ATOM 1217 N N . TYR A 1 158 ? -6.398 5.497 11.556 1.00 88.81 158 TYR A N 1
ATOM 1218 C CA . TYR A 1 158 ? -5.021 5.998 11.397 1.00 88.81 158 TYR A CA 1
ATOM 1219 C C . TYR A 1 158 ? -3.969 4.907 11.114 1.00 88.81 158 TYR A C 1
ATOM 1221 O O . TYR A 1 158 ? -2.803 5.205 10.811 1.00 88.81 158 TYR A O 1
ATOM 1229 N N . LEU A 1 159 ? -4.336 3.635 11.264 1.00 90.12 159 LEU A N 1
ATOM 1230 C CA . LEU A 1 159 ? -3.500 2.472 10.962 1.00 90.12 159 LEU A CA 1
ATOM 1231 C C . LEU A 1 159 ? -3.857 1.825 9.618 1.00 90.12 159 LEU A C 1
ATOM 1233 O O . LEU A 1 159 ? -3.168 0.888 9.203 1.00 90.12 159 LEU A O 1
ATOM 1237 N N . ILE A 1 160 ? -4.904 2.317 8.954 1.00 90.06 160 ILE A N 1
ATOM 1238 C CA . ILE A 1 160 ? -5.402 1.811 7.681 1.00 90.06 160 ILE A CA 1
ATOM 1239 C C . ILE A 1 160 ? -4.964 2.745 6.556 1.00 90.06 160 ILE A C 1
ATOM 1241 O O . ILE A 1 160 ? -5.010 3.965 6.681 1.00 90.06 160 ILE A O 1
ATOM 1245 N N . ASP A 1 161 ? -4.538 2.149 5.451 1.00 86.38 161 ASP A N 1
ATOM 1246 C CA . ASP A 1 161 ? -4.252 2.818 4.188 1.00 86.38 161 ASP A CA 1
ATOM 1247 C C . ASP A 1 161 ? -5.307 2.358 3.172 1.00 86.38 161 ASP A C 1
ATOM 1249 O O . ASP A 1 161 ? -5.183 1.271 2.586 1.00 86.38 161 ASP A O 1
ATOM 1253 N N . PRO A 1 162 ? -6.413 3.109 3.025 1.00 82.56 162 PRO A N 1
ATOM 1254 C CA . PRO A 1 162 ? -7.504 2.709 2.152 1.00 82.56 162 PRO A CA 1
ATOM 1255 C C . PRO A 1 162 ? -7.035 2.540 0.704 1.00 82.56 162 PRO A C 1
ATOM 1257 O O . PRO A 1 162 ? -6.283 3.350 0.168 1.00 82.56 162 PRO A O 1
ATOM 1260 N N . GLY A 1 163 ? -7.452 1.445 0.068 1.00 77.75 163 GLY A N 1
ATOM 1261 C CA . GLY A 1 163 ? -6.994 1.076 -1.277 1.00 77.75 163 GLY A CA 1
ATOM 1262 C C . GLY A 1 163 ? -5.611 0.411 -1.325 1.00 77.75 163 GLY A C 1
ATOM 1263 O O . GLY A 1 163 ? -5.284 -0.217 -2.331 1.00 77.75 163 GLY A O 1
ATOM 1264 N N . ARG A 1 164 ? -4.824 0.450 -0.238 1.00 80.56 164 ARG A N 1
ATOM 1265 C CA . ARG A 1 164 ? -3.506 -0.201 -0.133 1.00 80.56 164 ARG A CA 1
ATOM 1266 C C . ARG A 1 164 ? -3.415 -1.069 1.131 1.00 80.56 164 ARG A C 1
ATOM 1268 O O . ARG A 1 164 ? -2.655 -0.756 2.049 1.00 80.56 164 ARG A O 1
ATOM 1275 N N . PRO A 1 165 ? -4.165 -2.186 1.196 1.00 81.81 165 PRO A N 1
ATOM 1276 C CA . PRO A 1 165 ? -4.246 -3.014 2.399 1.00 81.81 165 PRO A CA 1
ATOM 1277 C C . PRO A 1 165 ? -2.871 -3.490 2.883 1.00 81.81 165 PRO A C 1
ATOM 1279 O O . PRO A 1 165 ? -2.572 -3.333 4.060 1.00 81.81 165 PRO A O 1
ATOM 1282 N N . ASP A 1 166 ? -1.988 -3.943 1.992 1.00 78.88 166 ASP A N 1
ATOM 1283 C CA . ASP A 1 166 ? -0.650 -4.437 2.370 1.00 78.88 166 ASP A CA 1
ATOM 1284 C C . ASP A 1 166 ? 0.253 -3.348 2.981 1.00 78.88 166 ASP A C 1
ATOM 1286 O O . ASP A 1 166 ? 1.221 -3.642 3.680 1.00 78.88 166 ASP A O 1
ATOM 1290 N N . SER A 1 167 ? -0.068 -2.073 2.744 1.00 80.50 167 SER A N 1
ATOM 1291 C CA . SER A 1 167 ? 0.625 -0.918 3.326 1.00 80.50 167 SER A CA 1
ATOM 1292 C C . SER A 1 167 ? 0.008 -0.476 4.661 1.00 80.50 167 SER A C 1
ATOM 1294 O O . SER A 1 167 ? 0.607 0.322 5.384 1.00 80.50 167 SER A O 1
ATOM 1296 N N . SER A 1 168 ? -1.168 -1.003 5.017 1.00 88.00 168 SER A N 1
ATOM 1297 C CA . SER A 1 168 ? -1.854 -0.694 6.272 1.00 88.00 168 SER A CA 1
ATOM 1298 C C . SER A 1 168 ? -1.086 -1.279 7.454 1.00 88.00 168 SER A C 1
ATOM 1300 O O . SER A 1 168 ? -1.012 -2.497 7.621 1.00 88.00 168 SER A O 1
ATOM 1302 N N . ARG A 1 169 ? -0.583 -0.407 8.336 1.00 86.81 169 ARG A N 1
ATOM 1303 C CA . ARG A 1 169 ? 0.154 -0.793 9.556 1.00 86.81 169 ARG A CA 1
ATOM 1304 C C . ARG A 1 169 ? -0.617 -1.765 10.440 1.00 86.81 169 ARG A C 1
ATOM 1306 O O . ARG A 1 169 ? -0.017 -2.591 11.123 1.00 86.81 169 ARG A O 1
ATOM 1313 N N . PHE A 1 170 ? -1.943 -1.662 10.427 1.00 88.62 170 PHE A N 1
ATOM 1314 C CA . PHE A 1 170 ? -2.817 -2.580 11.144 1.00 88.62 170 PHE A CA 1
ATOM 1315 C C . PHE A 1 170 ? -2.582 -4.052 10.765 1.00 88.62 170 PHE A C 1
ATOM 1317 O O . PHE A 1 170 ? -2.652 -4.916 11.636 1.00 88.62 170 PHE A O 1
ATOM 1324 N N . LEU A 1 171 ? -2.275 -4.345 9.495 1.00 86.38 171 LEU A N 1
ATOM 1325 C CA . LEU A 1 171 ? -2.111 -5.717 9.014 1.00 86.38 171 LEU A CA 1
ATOM 1326 C C . LEU A 1 171 ? -0.718 -6.293 9.288 1.00 86.38 171 LEU A C 1
ATOM 1328 O O . LEU A 1 171 ? -0.590 -7.507 9.411 1.00 86.38 171 LEU A O 1
ATOM 1332 N N . HIS A 1 172 ? 0.319 -5.470 9.465 1.00 83.19 172 HIS A N 1
ATOM 1333 C CA . HIS A 1 172 ? 1.688 -5.980 9.626 1.00 83.19 172 HIS A CA 1
ATOM 1334 C C . HIS A 1 172 ? 1.861 -6.847 10.878 1.00 83.19 172 HIS A C 1
ATOM 1336 O O . HIS A 1 172 ? 2.424 -7.931 10.801 1.00 83.19 172 HIS A O 1
ATOM 1342 N N . LYS A 1 173 ? 1.334 -6.443 12.035 1.00 81.50 173 LYS A N 1
ATOM 1343 C CA . LYS A 1 173 ? 1.484 -7.220 13.282 1.00 81.50 173 LYS A CA 1
ATOM 1344 C C . LYS A 1 173 ? 0.753 -8.571 13.311 1.00 81.50 173 LYS A C 1
ATOM 1346 O O . LYS A 1 173 ? 1.350 -9.543 13.781 1.00 81.50 173 LYS A O 1
ATOM 1351 N N . PRO A 1 174 ? -0.520 -8.673 12.886 1.00 78.62 174 PRO A N 1
ATOM 1352 C CA . PRO A 1 174 ? -1.224 -9.951 12.898 1.00 78.62 174 PRO A CA 1
ATOM 1353 C C . PRO A 1 174 ? -0.749 -10.912 11.799 1.00 78.62 174 PRO A C 1
ATOM 1355 O O . PRO A 1 174 ? -0.890 -12.122 11.983 1.00 78.62 174 PRO A O 1
ATOM 1358 N N . LEU A 1 175 ? -0.179 -10.413 10.696 1.00 78.75 175 LEU A N 1
ATOM 1359 C CA . LEU A 1 175 ? 0.294 -11.246 9.590 1.00 78.75 175 LEU A CA 1
ATOM 1360 C C . LEU A 1 175 ? 1.557 -12.045 9.943 1.00 78.75 175 LEU A C 1
ATOM 1362 O O . LEU A 1 175 ? 2.390 -11.666 10.766 1.00 78.75 175 LEU A O 1
ATOM 1366 N N . HIS A 1 176 ? 1.723 -13.190 9.281 1.00 72.56 176 HIS A N 1
ATOM 1367 C CA . HIS A 1 176 ? 2.958 -13.962 9.362 1.00 72.56 176 HIS A CA 1
ATOM 1368 C C . HIS A 1 176 ? 4.100 -13.235 8.614 1.00 72.56 176 HIS A C 1
ATOM 1370 O O . HIS A 1 176 ? 3.841 -12.660 7.559 1.00 72.56 176 HIS A O 1
ATOM 1376 N N . PRO A 1 177 ? 5.375 -13.315 9.052 1.00 73.62 177 PRO A N 1
ATOM 1377 C CA . PRO A 1 177 ? 6.502 -12.686 8.350 1.00 73.62 177 PRO A CA 1
ATOM 1378 C C . PRO A 1 177 ? 6.634 -13.076 6.876 1.00 73.62 177 PRO A C 1
ATOM 1380 O O . PRO A 1 177 ? 6.950 -12.250 6.031 1.00 73.62 177 PRO A O 1
ATOM 1383 N N . ASN A 1 178 ? 6.315 -14.330 6.548 1.00 70.12 178 ASN A N 1
ATOM 1384 C CA . ASN A 1 178 ? 6.295 -14.811 5.158 1.00 70.12 178 ASN A CA 1
ATOM 1385 C C . ASN A 1 178 ? 5.173 -14.193 4.296 1.00 70.12 178 ASN A C 1
ATOM 1387 O O . ASN A 1 178 ? 5.156 -14.428 3.097 1.00 70.12 178 ASN A O 1
ATOM 1391 N N . ALA A 1 179 ? 4.237 -13.459 4.900 1.00 66.31 179 ALA A N 1
ATOM 1392 C CA . ALA A 1 179 ? 3.146 -12.740 4.246 1.00 66.31 179 ALA A CA 1
ATOM 1393 C C . ALA A 1 179 ? 3.278 -11.214 4.444 1.00 66.31 179 ALA A C 1
ATOM 1395 O O . ALA A 1 179 ? 2.282 -10.501 4.418 1.00 66.31 179 ALA A O 1
ATOM 1396 N N . GLY A 1 180 ? 4.494 -10.719 4.708 1.00 66.44 180 GLY A N 1
ATOM 1397 C CA . GLY A 1 180 ? 4.759 -9.288 4.902 1.00 66.44 180 GLY A CA 1
ATOM 1398 C C . GLY A 1 180 ? 4.482 -8.764 6.315 1.00 66.44 180 GLY A C 1
ATOM 1399 O O . GLY A 1 180 ? 4.425 -7.554 6.512 1.00 66.44 180 GLY A O 1
ATOM 1400 N N . GLY A 1 181 ? 4.300 -9.653 7.297 1.00 73.25 181 GLY A N 1
ATOM 1401 C CA . GLY A 1 181 ? 4.075 -9.273 8.691 1.00 73.25 181 GLY A CA 1
ATOM 1402 C C . GLY A 1 181 ? 5.342 -9.015 9.518 1.00 73.25 181 GLY A C 1
ATOM 1403 O O . GLY A 1 181 ? 6.453 -9.411 9.160 1.00 73.25 181 GLY A O 1
ATOM 1404 N N . ASP A 1 182 ? 5.166 -8.392 10.680 1.00 77.00 182 ASP A N 1
ATOM 1405 C CA . ASP A 1 182 ? 6.235 -8.105 11.633 1.00 77.00 182 ASP A CA 1
ATOM 1406 C C . ASP A 1 182 ? 6.725 -9.374 12.346 1.00 77.00 182 ASP A C 1
ATOM 1408 O O . ASP A 1 182 ? 5.989 -10.328 12.621 1.00 77.00 182 ASP A O 1
ATOM 1412 N N . LEU A 1 183 ? 8.006 -9.373 12.724 1.00 68.12 183 LEU A N 1
ATOM 1413 C CA . LEU A 1 183 ? 8.614 -10.508 13.422 1.00 68.12 183 LEU A CA 1
ATOM 1414 C C . LEU A 1 183 ? 8.013 -10.737 14.818 1.00 68.12 183 LEU A C 1
ATOM 1416 O O . LEU A 1 183 ? 7.967 -11.885 15.268 1.00 68.12 183 LEU A O 1
ATOM 1420 N N . MET A 1 184 ? 7.543 -9.680 15.488 1.00 73.19 184 MET A N 1
ATOM 1421 C CA . MET A 1 184 ? 7.142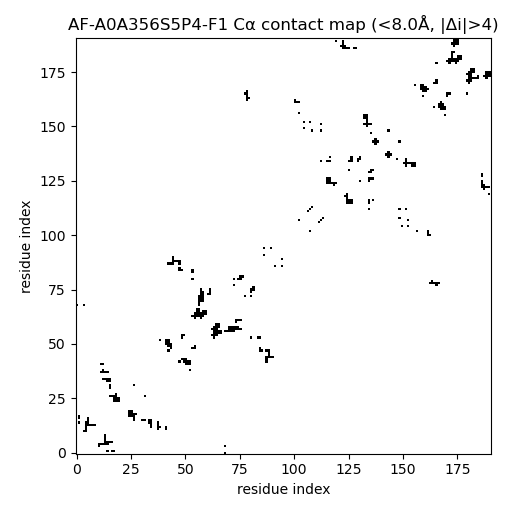 -9.708 16.897 1.00 73.19 184 MET A CA 1
ATOM 1422 C C . MET A 1 184 ? 5.709 -9.201 17.098 1.00 73.19 184 MET A C 1
ATOM 1424 O O . MET A 1 184 ? 5.416 -8.031 16.866 1.00 73.19 184 MET A O 1
ATOM 1428 N N . HIS A 1 185 ? 4.844 -10.073 17.618 1.00 76.88 185 HIS A N 1
ATOM 1429 C CA . HIS A 1 185 ? 3.521 -9.724 18.133 1.00 76.88 185 HIS A CA 1
ATOM 1430 C C . HIS A 1 185 ? 3.149 -10.672 19.284 1.00 76.88 185 HIS A C 1
ATOM 1432 O O . HIS A 1 185 ? 3.068 -11.885 19.090 1.00 76.88 185 HIS A O 1
ATOM 1438 N N . ASN A 1 186 ? 2.934 -10.130 20.487 1.00 64.44 186 ASN A N 1
ATOM 1439 C CA . ASN A 1 186 ? 2.716 -10.933 21.700 1.00 64.44 186 ASN A CA 1
ATOM 1440 C C . ASN A 1 186 ? 1.301 -11.541 21.797 1.00 64.44 186 ASN A C 1
ATOM 1442 O O . ASN A 1 186 ? 1.101 -12.451 22.594 1.00 64.44 186 ASN A O 1
ATOM 1446 N N . GLY A 1 187 ? 0.337 -11.077 20.989 1.00 59.50 187 GLY A N 1
ATOM 1447 C CA . GLY A 1 187 ? -1.059 -11.548 20.993 1.00 59.50 187 GLY A CA 1
ATOM 1448 C C . GLY A 1 187 ? -1.348 -12.766 20.099 1.00 59.50 187 GLY A C 1
ATOM 1449 O O . GLY A 1 187 ? -2.503 -13.155 19.937 1.00 59.50 187 GLY A O 1
ATOM 1450 N N . GLY A 1 188 ? -0.322 -13.371 19.493 1.00 63.00 188 GLY A N 1
ATOM 1451 C CA . GLY A 1 188 ? -0.489 -14.420 18.479 1.00 63.00 188 GLY A CA 1
ATOM 1452 C C . GLY A 1 188 ? -0.713 -13.853 17.072 1.00 63.00 188 GLY A C 1
ATOM 1453 O O . GLY A 1 188 ? -0.944 -12.657 16.892 1.00 63.00 188 GLY A O 1
ATOM 1454 N N . ARG A 1 189 ? -0.573 -14.707 16.055 1.00 67.94 189 ARG A N 1
ATOM 1455 C CA . ARG A 1 189 ? -0.703 -14.333 14.637 1.00 67.94 189 ARG A CA 1
ATOM 1456 C C . ARG A 1 189 ? -2.059 -14.781 14.108 1.00 67.94 189 ARG A C 1
ATOM 1458 O O . ARG A 1 189 ? -2.561 -15.826 14.512 1.00 67.94 189 ARG A O 1
ATOM 1465 N N . ARG A 1 190 ? -2.634 -13.988 13.207 1.00 63.03 190 ARG A N 1
ATOM 1466 C CA . ARG A 1 190 ? -3.878 -14.295 12.500 1.00 63.03 190 ARG A CA 1
ATOM 1467 C C . ARG A 1 190 ? -3.514 -14.514 11.031 1.00 63.03 190 ARG A C 1
ATOM 1469 O O . ARG A 1 190 ? -3.422 -13.558 10.270 1.00 63.03 190 ARG A O 1
ATOM 1476 N N . CYS A 1 191 ? -3.185 -15.760 10.695 1.00 53.69 191 CYS A N 1
ATOM 1477 C CA . CYS A 1 191 ? -2.828 -16.224 9.352 1.00 53.69 191 CYS A CA 1
ATOM 1478 C C . CYS A 1 191 ? -3.888 -17.177 8.807 1.00 53.69 191 CYS A C 1
ATOM 1480 O O . CYS A 1 191 ? -4.439 -17.947 9.625 1.00 53.69 191 CYS A O 1
#

=== Feature glossary ===
Key to the feature types in this record:

pLDDT. pLDDT is the predicted lDDT-Cα score: AlphaFold's confidence that the local environment of each residue (all inter-atomic distances within 15 Å) is correctly placed. It is a per-residue number between 0 and 100, with higher meaning more reliable.

Radius of gyration, Cα contacts, bounding box. The geometric summary reports three shape descriptors. Rg (radius of gyration) measures how spread out the Cα atoms are about their centre of mass; compact globular proteins have small Rg, elongated or unfolded ones large. Cα contacts (<8 Å, |i−j|>4) count long-range residue pairs in spatial proximity — high for tightly packed folds, near zero for rods or random coil. The bounding-box extents give the protein's footprint along x, y, z in Å.

Backbone torsions (φ/ψ). Backbone dihedral angles. Every residue except chain termini has a φ (preceding-C → N → Cα → C) and a ψ (N → Cα → C → next-N). They are reported in degrees following the IUPAC sign convention. Secondary structure is essentially a statement about which (φ, ψ) basin each residue occupies.

Contact-map, Ramachandran, and PAE plots. Plot images: a contact map (which residues are close in 3D, as an N×N binary image), a Ramachandran scatter (backbone torsion angles, revealing secondary-structure composition at a glance), and — for AlphaFold structures — a PAE heatmap (pairwise prediction confidence).

Predicted aligned error. Predicted Aligned Error (PAE) is an AlphaFold confidence matrix: entry (i, j) is the expected error in the position of residue j, in ångströms, when the prediction is superimposed on the true structure at residue i. Low PAE within a block of residues means that block is internally rigid and well-predicted; high PAE between two blocks means their relative placement is uncertain even if each block individually is confident.

Secondary structure (3-state, P-SEA). Three-state secondary structure (P-SEA) collapses the eight DSSP classes into helix (a), strand (b), and coil (c). P-SEA assigns these from Cα geometry alone — distances and angles — without requiring backbone oxygens, so it works on any Cα trace.

Solvent-accessible surface area. Solvent-accessible surface area (SASA) is the area in Å² traced out by the centre of a 1.4 Å probe sphere (a water molecule) rolled over the protein's van der Waals surface (Shrake–Rupley / Lee–Richards construction). Buried residues have near-zero SASA; fully exposed residues can exceed 200 Å². The total SASA scales roughly with the number of surface residues.

Foldseek 3Di. The Foldseek 3Di string encodes local tertiary geometry as a 20-letter alphabet — one character per residue — derived from the relative positions of nearby Cα atoms. Unlike the amino-acid sequence, 3Di is a direct function of the 3D structure, so two proteins with the same fold have similar 3Di strings even at low sequence identity.

B-factor. For experimental (PDB) structures, the B-factor (temperature factor) quantifies the positional spread of each atom in the crystal — a combination of thermal vibration and static disorder — in units of Å². High B-factors mark flexible loops or poorly resolved regions; low B-factors mark the rigid, well-ordered core.

mmCIF coordinates. The mmCIF block holds the 3D Cartesian coordinates of each backbone atom (N, Cα, C, O) in ångströms. mmCIF is the PDB's canonical archive format — a tagged-loop text representation of the atomic model.

InterPro / GO / CATH / organism. Functional annotations link the protein to curated databases. InterPro entries identify conserved domains and families by matching the sequence against member-database signatures (Pfam, PROSITE, CDD, …). Gene Ontology (GO) terms describe molecular function, biological process, and cellular component in a controlled vocabulary. CATH places the structure in a hierarchical fold classification (Class/Architecture/Topology/Homologous-superfamily). The organism is the source species.

Rendered structure images. Structure images are PyMOL renders from six orthogonal camera directions. Cartoon representation draws helices as coils and strands as arrows; sticks shows the backbone as bonds; surface shows the solvent-excluded envelope. Rainbow coloring maps sequence position to hue (blue→red, N→C); chain coloring assigns a distinct color per polypeptide.

Sequence. This is the polypeptide sequence — one letter per residue, N-terminus first. Length ranges from a few dozen residues for small domains to over a thousand for large multi-domain proteins.

Secondary structure (8-state, DSSP). The SS8 string is DSSP's per-residue secondary-structure call. α-helix (H) means an i→i+4 H-bond ladder; β-strand (E) means the residue participates in a β-sheet; 3₁₀ (G) and π (I) a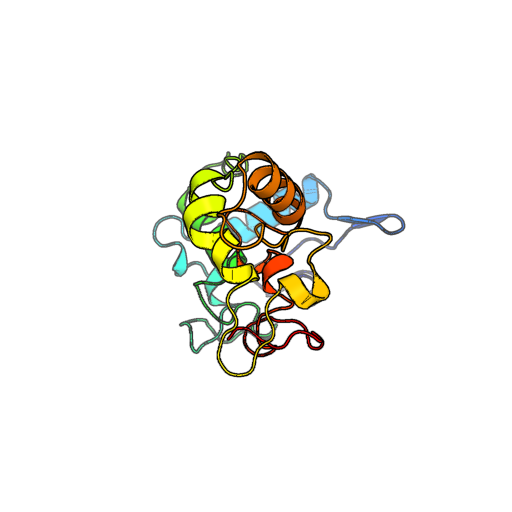re tighter and wider helices; T/S are turns/bends; '-' is loop.

Nearest PDB structures. Structural nearest neighbors (via Foldseek easy-search vs the PDB). Reported per hit: target PDB id, E-value, and alignment TM-score. A TM-score above ~0.5 is the conventional threshold for 'same fold'.